Protein AF-A0A562JJV9-F1 (afdb_monomer_lite)

Structure (mmCIF, N/CA/C/O backbone):
data_AF-A0A562JJV9-F1
#
_entry.id   AF-A0A562JJV9-F1
#
loop_
_atom_site.group_PDB
_atom_site.id
_atom_site.type_symbol
_atom_site.label_atom_id
_atom_site.label_alt_id
_atom_site.label_comp_id
_atom_site.label_asym_id
_atom_site.label_entity_id
_atom_site.label_seq_id
_atom_site.pdbx_PDB_ins_code
_atom_site.Cartn_x
_atom_site.Cartn_y
_atom_site.Cartn_z
_atom_site.occupancy
_atom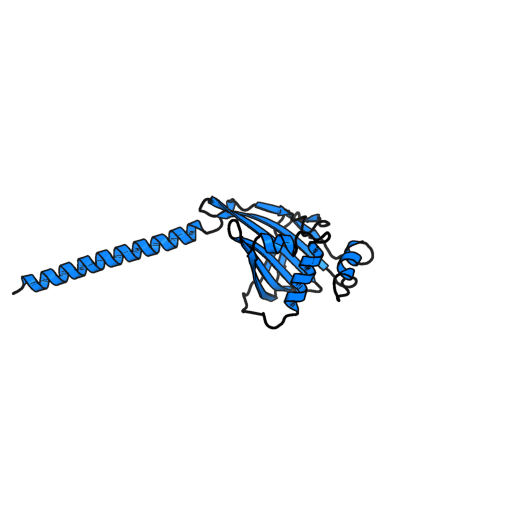_site.B_iso_or_equiv
_atom_site.auth_seq_id
_atom_site.auth_comp_id
_atom_site.auth_asym_id
_atom_site.auth_atom_id
_atom_site.pdbx_PDB_model_num
ATOM 1 N N . MET A 1 1 ? -34.756 -15.686 60.692 1.00 50.09 1 MET A N 1
ATOM 2 C CA . MET A 1 1 ? -33.614 -16.240 59.921 1.00 50.09 1 MET A CA 1
ATOM 3 C C . MET A 1 1 ? -33.683 -15.964 58.405 1.00 50.09 1 MET A C 1
ATOM 5 O O . MET A 1 1 ? -32.871 -16.519 57.680 1.00 50.09 1 MET A O 1
ATOM 9 N N . ASN A 1 2 ? -34.570 -15.079 57.914 1.00 55.16 2 ASN A N 1
ATOM 10 C CA . ASN A 1 2 ? -34.752 -14.826 56.470 1.00 55.16 2 ASN A CA 1
ATOM 11 C C . ASN A 1 2 ? -34.012 -13.586 55.921 1.00 55.16 2 ASN A C 1
ATOM 13 O O . ASN A 1 2 ? -33.747 -13.526 54.722 1.00 55.16 2 ASN A O 1
ATOM 17 N N . ASP A 1 3 ? -33.618 -12.627 56.764 1.00 56.84 3 ASP A N 1
ATOM 18 C CA . ASP A 1 3 ? -33.057 -11.349 56.284 1.00 56.84 3 ASP A CA 1
ATOM 19 C C . ASP A 1 3 ? -31.635 -11.476 55.713 1.00 56.84 3 ASP A C 1
ATOM 21 O O . ASP A 1 3 ? -31.274 -10.809 54.741 1.00 56.84 3 ASP A O 1
ATOM 25 N N . GLY A 1 4 ? -30.834 -12.409 56.240 1.00 56.00 4 GLY A N 1
ATOM 26 C CA . GLY A 1 4 ? -29.469 -12.655 55.762 1.00 56.00 4 GLY A CA 1
ATOM 27 C C . GLY A 1 4 ? -29.393 -13.313 54.376 1.00 56.00 4 GLY A C 1
ATOM 28 O O . GLY A 1 4 ? -28.405 -13.127 53.666 1.00 56.00 4 GLY A O 1
ATOM 29 N N . LEU A 1 5 ? -30.428 -14.059 53.966 1.00 56.50 5 LEU A N 1
ATOM 30 C CA . LEU A 1 5 ? -30.478 -14.724 52.657 1.00 56.50 5 LEU A CA 1
ATOM 31 C C . LEU A 1 5 ? -30.909 -13.751 51.545 1.00 56.50 5 LEU A C 1
ATOM 33 O O . LEU A 1 5 ? -30.380 -13.813 50.436 1.00 56.50 5 LEU A O 1
ATOM 37 N N . ASN A 1 6 ? -31.817 -12.818 51.854 1.00 64.62 6 ASN A N 1
ATOM 38 C CA . ASN A 1 6 ? -32.240 -11.765 50.926 1.00 64.62 6 ASN A CA 1
ATOM 39 C C . ASN A 1 6 ? -31.142 -10.717 50.698 1.00 64.62 6 ASN A C 1
ATOM 41 O O . ASN A 1 6 ? -30.900 -10.340 49.554 1.00 64.62 6 ASN A O 1
ATOM 45 N N . SER A 1 7 ? -30.410 -10.323 51.744 1.00 68.62 7 SER A N 1
ATOM 46 C CA . SER A 1 7 ? -29.292 -9.372 51.629 1.00 68.62 7 SER A CA 1
ATOM 47 C C . SER A 1 7 ? -28.176 -9.871 50.693 1.00 68.62 7 SER A C 1
ATOM 49 O O . SER A 1 7 ? -27.710 -9.135 49.823 1.00 68.62 7 SER A O 1
ATOM 51 N N . LYS A 1 8 ? -27.814 -11.162 50.768 1.00 75.12 8 LYS A N 1
ATOM 52 C CA . LYS A 1 8 ? -26.809 -11.768 49.873 1.00 75.12 8 LYS A CA 1
ATOM 53 C C . LYS A 1 8 ? -27.252 -11.808 48.409 1.00 75.12 8 LYS A C 1
ATOM 55 O O . LYS A 1 8 ? -26.431 -11.570 47.530 1.00 75.12 8 LYS A O 1
ATOM 60 N N . LYS A 1 9 ? -28.534 -12.085 48.138 1.00 78.75 9 LYS A N 1
ATOM 61 C CA . LYS A 1 9 ? -29.090 -12.076 46.772 1.00 78.75 9 LYS A CA 1
ATOM 62 C C . LYS A 1 9 ? -29.090 -10.670 46.170 1.00 78.75 9 LYS A C 1
ATOM 64 O O . LYS A 1 9 ? -28.702 -10.512 45.019 1.00 78.75 9 LYS A O 1
ATOM 69 N N . VAL A 1 10 ? -29.461 -9.658 46.958 1.00 81.38 10 VAL A N 1
ATOM 70 C CA . VAL A 1 10 ? -29.432 -8.249 46.532 1.00 81.38 10 VAL A CA 1
ATOM 71 C C . VAL A 1 10 ? -28.001 -7.794 46.235 1.00 81.38 10 VAL A C 1
ATOM 73 O O . VAL A 1 10 ? -27.761 -7.196 45.189 1.00 81.38 10 VAL A O 1
ATOM 76 N N . LEU A 1 11 ? -27.033 -8.147 47.088 1.00 86.44 11 LEU A N 1
ATOM 77 C CA . LEU A 1 11 ? -25.616 -7.849 46.854 1.00 86.44 11 LEU A CA 1
ATOM 78 C C . LEU A 1 11 ? -25.111 -8.469 45.539 1.00 86.44 11 LEU A C 1
ATOM 80 O O . LEU A 1 11 ? -24.433 -7.801 44.765 1.00 86.44 11 LEU A O 1
ATOM 84 N N . LEU A 1 12 ? -25.471 -9.726 45.262 1.00 85.81 12 LEU A N 1
ATOM 85 C CA . LEU A 1 12 ? -25.056 -10.441 44.050 1.00 85.81 12 LEU A CA 1
ATOM 86 C C . LEU A 1 12 ? -25.630 -9.800 42.777 1.00 85.81 12 LEU A C 1
ATOM 88 O O . LEU A 1 12 ? -24.913 -9.659 41.790 1.00 85.81 12 LEU A O 1
ATOM 92 N N . ILE A 1 13 ? -26.891 -9.353 42.820 1.00 88.62 13 ILE A N 1
ATOM 93 C CA . ILE A 1 13 ? -27.531 -8.618 41.718 1.00 88.62 13 ILE A CA 1
ATOM 94 C C . ILE A 1 13 ? -26.814 -7.286 41.467 1.00 88.62 13 ILE A C 1
ATOM 96 O O . ILE A 1 13 ? -26.537 -6.951 40.317 1.00 88.62 13 ILE A O 1
ATOM 100 N N . ILE A 1 14 ? -26.472 -6.544 42.527 1.00 89.69 14 ILE A N 1
ATOM 101 C CA . ILE A 1 14 ? -25.753 -5.266 42.411 1.00 89.69 14 ILE A CA 1
ATOM 102 C C . ILE A 1 14 ? -24.356 -5.483 41.820 1.00 89.69 14 ILE A C 1
ATOM 104 O O . ILE A 1 14 ? -23.975 -4.780 40.886 1.00 89.69 14 ILE A O 1
ATOM 108 N N . VAL A 1 15 ? -23.607 -6.474 42.315 1.00 91.44 15 VAL A N 1
ATOM 109 C CA . VAL A 1 15 ? -22.277 -6.810 41.784 1.00 91.44 15 VAL A CA 1
ATOM 110 C C . VAL A 1 15 ? -22.373 -7.189 40.309 1.00 91.44 15 VAL A C 1
ATOM 112 O O . VAL A 1 15 ? -21.627 -6.645 39.502 1.00 91.44 15 VAL A O 1
ATOM 115 N N . PHE A 1 16 ? -23.333 -8.039 39.932 1.00 92.94 16 PHE A N 1
ATOM 116 C CA . PHE A 1 16 ? -23.540 -8.420 38.536 1.00 92.94 16 PHE A CA 1
ATOM 117 C C . PHE A 1 16 ? -23.872 -7.214 37.648 1.00 92.94 16 PHE A C 1
ATOM 119 O O . PHE A 1 16 ? -23.289 -7.067 36.577 1.00 92.94 16 PHE A O 1
ATOM 126 N N . ALA A 1 17 ? -24.751 -6.315 38.102 1.00 92.00 17 ALA A N 1
ATOM 127 C CA . ALA A 1 17 ? -25.100 -5.102 37.366 1.00 92.00 17 ALA A CA 1
ATOM 128 C C . ALA A 1 17 ? -23.890 -4.172 37.166 1.00 92.00 17 ALA A C 1
ATOM 130 O O . ALA A 1 17 ? -23.702 -3.638 36.071 1.00 92.00 17 ALA A O 1
ATOM 131 N N . ILE A 1 18 ? -23.039 -4.014 38.185 1.00 93.94 18 ILE A N 1
ATOM 132 C CA . ILE A 1 18 ? -21.800 -3.229 38.091 1.00 93.94 18 ILE A CA 1
ATOM 133 C C . ILE A 1 18 ? -20.825 -3.885 37.107 1.00 93.94 18 ILE A C 1
ATOM 135 O O . ILE A 1 18 ? -20.331 -3.214 36.204 1.00 93.94 18 ILE A O 1
ATOM 139 N N . THR A 1 19 ? -20.572 -5.191 37.231 1.00 93.81 19 THR A N 1
ATOM 140 C CA . THR A 1 19 ? -19.658 -5.917 36.335 1.00 93.81 19 THR A CA 1
ATOM 141 C C . THR A 1 19 ? -20.139 -5.877 34.886 1.00 93.81 19 THR A C 1
ATOM 143 O O . THR A 1 19 ? -19.344 -5.617 33.985 1.00 93.81 19 THR A O 1
ATOM 146 N N . PHE A 1 20 ? -21.441 -6.063 34.656 1.00 95.00 20 PHE A N 1
ATOM 147 C CA . PHE A 1 20 ? -22.043 -5.944 33.331 1.00 95.00 20 PHE A CA 1
ATOM 148 C C . PHE A 1 20 ? -21.885 -4.527 32.768 1.00 95.00 20 PHE A C 1
ATOM 150 O O . PHE A 1 20 ? -21.472 -4.363 31.623 1.00 95.00 20 PHE A O 1
ATOM 157 N N . SER A 1 21 ? -22.127 -3.499 33.586 1.00 94.38 21 SER A N 1
ATOM 158 C CA . SER A 1 21 ? -21.956 -2.099 33.174 1.00 94.38 21 SER A CA 1
ATOM 159 C C . SER A 1 21 ? -20.509 -1.797 32.776 1.00 94.38 21 SER A C 1
ATOM 161 O O . SER A 1 21 ? -20.275 -1.185 31.736 1.00 94.38 21 SER A O 1
ATOM 163 N N . ILE A 1 22 ? -19.527 -2.280 33.547 1.00 95.94 22 ILE A N 1
ATOM 164 C CA . ILE A 1 22 ? -18.099 -2.146 33.215 1.00 95.94 22 ILE A CA 1
ATOM 165 C C . ILE A 1 22 ? -17.785 -2.847 31.888 1.00 95.94 22 ILE A C 1
ATOM 167 O O . ILE A 1 22 ? -17.118 -2.263 31.036 1.00 95.94 22 ILE A O 1
ATOM 171 N N . ALA A 1 23 ? -18.288 -4.068 31.680 1.00 94.88 23 ALA A N 1
ATOM 172 C CA . ALA A 1 23 ? -18.069 -4.812 30.441 1.00 94.88 23 ALA A CA 1
ATOM 173 C C . ALA A 1 23 ? -18.636 -4.077 29.214 1.00 94.88 23 ALA A C 1
ATOM 175 O O . ALA A 1 23 ? -17.960 -3.981 28.190 1.00 94.88 23 ALA A O 1
ATOM 176 N N . VAL A 1 24 ? -19.837 -3.500 29.328 1.00 96.19 24 VAL A N 1
ATOM 177 C CA . VAL A 1 24 ? -20.447 -2.686 28.264 1.00 96.19 24 VAL A CA 1
ATOM 178 C C . VAL A 1 24 ? -19.601 -1.448 27.965 1.00 96.19 24 VAL A C 1
ATOM 180 O O . VAL A 1 24 ? -19.347 -1.154 26.799 1.00 96.19 24 VAL A O 1
ATOM 183 N N . VAL A 1 25 ? -19.116 -0.743 28.991 1.00 96.00 25 VAL A N 1
ATOM 184 C CA . VAL A 1 25 ? -18.249 0.433 28.804 1.00 96.00 25 VAL A CA 1
ATOM 185 C C . VAL A 1 25 ? -16.944 0.050 28.103 1.00 96.00 25 VAL A C 1
ATOM 187 O O . VAL A 1 25 ? -16.555 0.714 27.145 1.00 96.00 25 VAL A O 1
ATOM 190 N N . LEU A 1 26 ? -16.291 -1.039 28.519 1.00 95.81 26 LEU A N 1
ATOM 191 C CA . LEU A 1 26 ? -15.070 -1.530 27.871 1.00 95.81 26 LEU A CA 1
ATOM 192 C C . LEU A 1 26 ? -15.316 -1.910 26.407 1.00 95.81 26 LEU A C 1
ATOM 194 O O . LEU A 1 26 ? -14.526 -1.546 25.537 1.00 95.81 26 LEU A O 1
ATOM 198 N N . PHE A 1 27 ? -16.433 -2.581 26.119 1.00 95.69 27 PHE A N 1
ATOM 199 C CA . PHE A 1 27 ? -16.822 -2.911 24.751 1.00 95.69 27 PHE A CA 1
ATOM 200 C C . PHE A 1 27 ? -17.022 -1.652 23.895 1.00 95.69 27 PHE A C 1
ATOM 202 O O . PHE A 1 27 ? -16.491 -1.568 22.787 1.00 95.69 27 PHE A O 1
ATOM 209 N N . LEU A 1 28 ? -17.718 -0.638 24.420 1.00 95.31 28 LEU A N 1
ATOM 210 C CA . LEU A 1 28 ? -17.916 0.635 23.723 1.00 95.31 28 LEU A CA 1
ATOM 211 C C . LEU A 1 28 ? -16.592 1.353 23.441 1.00 95.31 28 LEU A C 1
ATOM 213 O O . LEU A 1 28 ? -16.417 1.875 22.342 1.00 95.31 28 LEU A O 1
ATOM 217 N N . ILE A 1 29 ? -15.645 1.339 24.383 1.00 95.12 29 ILE A N 1
ATOM 218 C CA . ILE A 1 29 ? -14.308 1.919 24.179 1.00 95.12 29 ILE A CA 1
ATOM 219 C C . ILE A 1 29 ? -13.608 1.252 22.990 1.00 95.12 29 ILE A C 1
ATOM 221 O O . ILE A 1 29 ? -13.068 1.954 22.137 1.00 95.12 29 ILE A O 1
ATOM 225 N N . VAL A 1 30 ? -13.659 -0.080 22.885 1.00 94.81 30 VAL A N 1
ATOM 226 C CA . VAL A 1 30 ? -13.056 -0.818 21.760 1.00 94.81 30 VAL A CA 1
ATOM 227 C C . VAL A 1 30 ? -13.727 -0.456 20.434 1.00 94.81 30 VAL A C 1
ATOM 229 O O . VAL A 1 30 ? -13.039 -0.192 19.448 1.00 94.81 30 VAL A O 1
ATOM 232 N N . VAL A 1 31 ? -15.062 -0.392 20.401 1.00 94.56 31 VAL A N 1
ATOM 233 C CA . VAL A 1 31 ? -15.814 -0.014 19.192 1.00 94.56 31 VAL A CA 1
ATOM 234 C C . VAL A 1 31 ? -15.453 1.401 18.739 1.00 94.56 31 VAL A C 1
ATOM 236 O O . VAL A 1 31 ? -15.173 1.614 17.559 1.00 94.56 31 VAL A O 1
ATOM 239 N N . ILE A 1 32 ? -15.408 2.359 19.668 1.00 93.81 32 ILE A N 1
ATOM 240 C CA . ILE A 1 32 ? -15.043 3.750 19.378 1.00 93.81 32 ILE A CA 1
ATOM 241 C C . ILE A 1 32 ? -13.598 3.827 18.885 1.00 93.81 32 ILE A C 1
ATOM 243 O O . ILE A 1 32 ? -13.338 4.476 17.875 1.00 93.81 32 ILE A O 1
ATOM 247 N N . PHE A 1 33 ? -12.667 3.140 19.547 1.00 92.81 33 PHE A N 1
ATOM 248 C CA . PHE A 1 33 ? -11.260 3.126 19.151 1.00 92.81 33 PHE A CA 1
ATOM 249 C C . PHE A 1 33 ? -11.074 2.573 17.731 1.00 92.81 33 PHE A C 1
ATOM 251 O O . PHE A 1 33 ? -10.407 3.195 16.903 1.00 92.81 33 PHE A O 1
ATOM 258 N N . ASN A 1 34 ? -11.734 1.459 17.408 1.00 91.75 34 ASN A N 1
ATOM 259 C CA . ASN A 1 34 ? -11.704 0.875 16.067 1.00 91.75 34 ASN A CA 1
ATOM 260 C C . ASN A 1 34 ? -12.330 1.805 15.022 1.00 91.75 34 ASN A C 1
ATOM 262 O O . ASN A 1 34 ? -11.785 1.967 13.931 1.00 91.75 34 ASN A O 1
ATOM 266 N N . TYR A 1 35 ? -13.448 2.456 15.355 1.00 92.44 35 TYR A N 1
ATOM 267 C CA . TYR A 1 35 ? -14.076 3.433 14.470 1.00 92.44 35 TYR A CA 1
ATOM 268 C C . TYR A 1 35 ? -13.159 4.631 14.205 1.00 92.44 35 TYR A C 1
ATOM 270 O O . TYR A 1 35 ? -12.987 5.015 13.051 1.00 92.44 35 TYR A O 1
ATOM 278 N N . MET A 1 36 ? -12.536 5.185 15.249 1.00 90.69 36 MET A N 1
ATOM 279 C CA . MET A 1 36 ? -11.623 6.330 15.177 1.00 90.69 36 MET A CA 1
ATOM 280 C C . MET A 1 36 ? -10.368 6.057 14.341 1.00 90.69 36 MET A C 1
ATOM 282 O O . MET A 1 36 ? -9.838 6.988 13.728 1.00 90.69 36 MET A O 1
ATOM 286 N N . ASN A 1 37 ? -9.910 4.803 14.309 1.00 88.94 37 ASN A N 1
ATOM 287 C CA . ASN A 1 37 ? -8.737 4.369 13.549 1.00 88.94 37 ASN A CA 1
ATOM 288 C C . ASN A 1 37 ? -9.066 3.862 12.138 1.00 88.94 37 ASN A C 1
ATOM 290 O O . ASN A 1 37 ? -8.161 3.492 11.395 1.00 88.94 37 ASN A O 1
ATOM 294 N N . LYS A 1 38 ? -10.342 3.850 11.739 1.00 90.69 38 LYS A N 1
ATOM 295 C CA . LYS A 1 38 ? -10.740 3.501 10.375 1.00 90.69 38 LYS A CA 1
ATOM 296 C C . LYS A 1 38 ? -10.502 4.684 9.432 1.00 90.69 38 LYS A C 1
ATOM 298 O O . LYS A 1 38 ? -10.765 5.832 9.794 1.00 90.69 38 LYS A O 1
ATOM 303 N N . VAL A 1 39 ? -10.034 4.395 8.217 1.00 88.94 39 VAL A N 1
ATOM 304 C CA . VAL A 1 39 ? -9.862 5.389 7.146 1.00 88.94 39 VAL A CA 1
ATOM 305 C C . VAL A 1 39 ? -11.217 5.984 6.759 1.00 88.94 39 VAL A C 1
ATOM 307 O O . VAL A 1 39 ? -12.160 5.248 6.455 1.00 88.94 39 VAL A O 1
ATOM 310 N N . ASN A 1 40 ? -11.300 7.315 6.743 1.00 91.06 40 ASN A N 1
ATOM 311 C CA . ASN A 1 40 ? -12.424 8.043 6.177 1.00 91.06 40 ASN A CA 1
ATOM 312 C C . ASN A 1 40 ? -12.276 8.066 4.649 1.00 91.06 40 ASN A C 1
ATOM 314 O O . ASN A 1 40 ? -11.410 8.760 4.112 1.00 91.06 40 ASN A O 1
ATOM 318 N N . ARG A 1 41 ? -13.127 7.311 3.950 1.00 89.06 41 ARG A N 1
ATOM 319 C CA . ARG A 1 41 ? -13.044 7.140 2.493 1.00 89.06 41 ARG A CA 1
ATOM 320 C C . ARG A 1 41 ? -13.216 8.449 1.720 1.00 89.06 41 ARG A C 1
ATOM 322 O O . ARG A 1 41 ? -12.550 8.624 0.709 1.00 89.06 41 ARG A O 1
ATOM 329 N N . ASP A 1 42 ? -13.996 9.390 2.245 1.00 91.75 42 ASP A N 1
ATOM 330 C CA . ASP A 1 42 ? -14.256 10.681 1.589 1.00 91.75 42 ASP A CA 1
ATOM 331 C C . ASP A 1 42 ? -13.044 11.624 1.639 1.00 91.75 42 ASP A C 1
ATOM 333 O O . ASP A 1 42 ? -13.006 12.652 0.969 1.00 91.75 42 ASP A O 1
ATOM 337 N N . SER A 1 43 ? -12.045 11.291 2.461 1.00 90.88 43 SER A N 1
ATOM 338 C CA . SER A 1 43 ? -10.810 12.066 2.599 1.00 90.88 43 SER A CA 1
ATOM 339 C C . SER A 1 43 ? -9.654 11.546 1.746 1.00 90.88 43 SER A C 1
ATOM 341 O O . SER A 1 43 ? -8.571 12.129 1.793 1.00 90.88 43 SER A O 1
ATOM 343 N N . ILE A 1 44 ? -9.861 10.442 1.022 1.00 91.94 44 ILE A N 1
ATOM 344 C CA . ILE A 1 44 ? -8.823 9.809 0.215 1.00 91.94 44 ILE A CA 1
ATOM 345 C C . ILE A 1 44 ? -8.513 10.701 -0.987 1.00 91.94 44 ILE A C 1
ATOM 347 O O . ILE A 1 44 ? -9.388 11.032 -1.781 1.00 91.94 44 ILE A O 1
ATOM 351 N N . SER A 1 45 ? -7.241 11.054 -1.126 1.00 93.81 45 SER A N 1
ATOM 352 C CA . SER A 1 45 ? -6.695 11.760 -2.276 1.00 93.81 45 SER A CA 1
ATOM 353 C C . SER A 1 45 ? -5.541 10.956 -2.856 1.00 93.81 45 SER A C 1
ATOM 355 O O . SER A 1 45 ? -4.638 10.546 -2.123 1.00 93.81 45 SER A O 1
ATOM 357 N N . VAL A 1 46 ? -5.583 10.729 -4.166 1.00 93.50 46 VAL A N 1
ATOM 358 C CA . VAL A 1 46 ? -4.565 9.986 -4.913 1.00 93.50 46 VAL A CA 1
ATOM 359 C C . VAL A 1 46 ? -3.779 10.956 -5.781 1.00 93.50 46 VAL A C 1
ATOM 361 O O . VAL A 1 46 ? -4.370 11.749 -6.517 1.00 93.50 46 VAL A O 1
ATOM 364 N N . THR A 1 47 ? -2.450 10.885 -5.706 1.00 93.44 47 THR A N 1
ATOM 365 C CA . THR A 1 47 ? -1.547 11.673 -6.552 1.00 93.44 47 THR A CA 1
ATOM 366 C C . THR A 1 47 ? -0.480 10.789 -7.197 1.00 93.44 47 THR A C 1
ATOM 368 O O . THR A 1 47 ? -0.049 9.800 -6.593 1.00 93.44 47 THR A O 1
ATOM 371 N N . PRO A 1 48 ? -0.003 11.136 -8.404 1.00 91.19 48 PRO A N 1
ATOM 372 C CA . PRO A 1 48 ? 1.034 10.364 -9.077 1.00 91.19 48 PRO A CA 1
ATOM 373 C C . PRO A 1 48 ? 2.338 10.390 -8.277 1.00 91.19 48 PRO A C 1
ATOM 375 O O . PRO A 1 48 ? 2.763 11.439 -7.782 1.00 91.19 48 PRO A O 1
ATOM 378 N N . ASN A 1 49 ? 3.020 9.245 -8.181 1.00 87.56 49 ASN A N 1
ATOM 379 C CA . ASN A 1 49 ? 4.337 9.179 -7.554 1.00 87.56 49 ASN A CA 1
ATOM 380 C C . ASN A 1 49 ? 5.444 9.210 -8.618 1.00 87.56 49 ASN A C 1
ATOM 382 O O . ASN A 1 49 ? 5.898 8.178 -9.104 1.00 87.56 49 ASN A O 1
ATOM 386 N N . LYS A 1 50 ? 5.916 10.419 -8.944 1.00 81.44 50 LYS A N 1
ATOM 387 C CA . LYS A 1 50 ? 7.051 10.626 -9.861 1.00 81.44 50 LYS A CA 1
ATOM 388 C C . LYS A 1 50 ? 8.417 10.356 -9.228 1.00 81.44 50 LYS A C 1
ATOM 390 O O . LYS A 1 50 ? 9.415 10.373 -9.929 1.00 81.44 50 LYS A O 1
ATOM 395 N N . PHE A 1 51 ? 8.494 10.135 -7.918 1.00 77.00 51 PHE A N 1
ATOM 396 C CA . PHE A 1 51 ? 9.764 9.785 -7.287 1.00 77.00 51 PHE A CA 1
ATOM 397 C C . PHE A 1 51 ? 10.161 8.350 -7.657 1.00 77.00 51 PHE A C 1
ATOM 399 O O . PHE A 1 51 ? 11.258 8.117 -8.149 1.00 77.00 51 PHE A O 1
ATOM 406 N N . PHE A 1 52 ? 9.229 7.406 -7.507 1.00 74.69 52 PHE A N 1
ATOM 407 C CA . PHE A 1 52 ? 9.421 6.008 -7.894 1.00 74.69 52 PHE A CA 1
ATOM 408 C C . PHE A 1 52 ? 9.054 5.722 -9.350 1.00 74.69 52 PHE A C 1
ATOM 410 O O . PHE A 1 52 ? 9.476 4.703 -9.881 1.00 74.69 52 PHE A O 1
ATOM 417 N N . CYS A 1 53 ? 8.331 6.616 -10.025 1.00 74.56 53 CYS A N 1
ATOM 418 C CA . CYS A 1 53 ? 7.980 6.490 -11.440 1.00 74.56 53 CYS A CA 1
ATOM 419 C C . CYS A 1 53 ? 8.320 7.787 -12.215 1.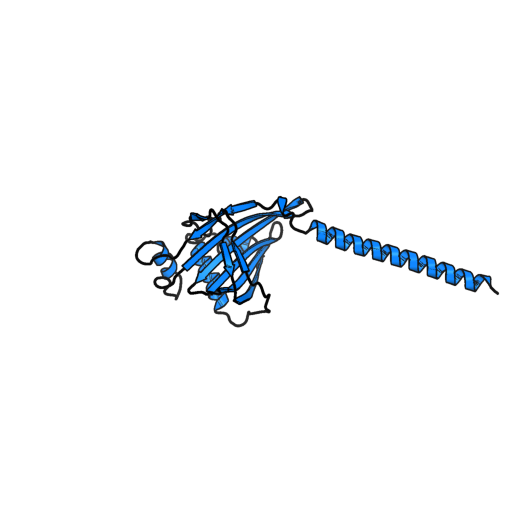00 74.56 53 CYS A C 1
ATOM 421 O O . CYS A 1 53 ? 7.436 8.465 -12.736 1.00 74.56 53 CYS A O 1
ATOM 423 N N . PRO A 1 54 ? 9.603 8.201 -12.279 1.00 70.69 54 PRO A N 1
ATOM 424 C CA . PRO A 1 54 ? 10.001 9.536 -12.755 1.00 70.69 54 PRO A CA 1
ATOM 425 C C . PRO A 1 54 ? 9.745 9.794 -14.237 1.00 70.69 54 PRO A C 1
ATOM 427 O O . PRO A 1 54 ? 9.565 10.940 -14.646 1.00 70.69 54 PRO A O 1
ATOM 430 N N . LEU A 1 55 ? 9.725 8.734 -15.039 1.00 74.25 55 LEU A N 1
ATOM 431 C CA . LEU A 1 55 ? 9.512 8.793 -16.486 1.00 74.25 55 LEU A CA 1
ATOM 432 C C . LEU A 1 55 ? 8.118 8.294 -16.876 1.00 74.25 55 LEU A C 1
ATOM 434 O O . LEU A 1 55 ? 7.817 8.164 -18.062 1.00 74.25 55 LEU A O 1
ATOM 438 N N . GLY A 1 56 ? 7.279 8.011 -15.879 1.00 74.94 56 GLY A N 1
ATOM 439 C CA . GLY A 1 56 ? 5.931 7.535 -16.095 1.00 74.94 56 GLY A CA 1
ATOM 440 C C . GLY A 1 56 ? 4.978 8.637 -16.524 1.00 74.94 56 GLY A C 1
ATOM 441 O O . GLY A 1 56 ? 5.172 9.827 -16.255 1.00 74.94 56 GLY A O 1
ATOM 442 N N . LYS A 1 57 ? 3.910 8.215 -17.191 1.00 86.06 57 LYS A N 1
ATOM 443 C CA . LYS A 1 57 ? 2.759 9.056 -17.508 1.00 86.06 57 LYS A CA 1
ATOM 444 C C . LYS A 1 57 ? 1.648 8.771 -16.516 1.00 86.06 57 LYS A C 1
ATOM 446 O O . LYS A 1 57 ? 1.522 7.661 -16.018 1.00 86.06 57 LYS A O 1
ATOM 451 N N . GLU A 1 58 ? 0.875 9.790 -16.198 1.00 90.75 58 GLU A N 1
ATOM 452 C CA . GLU A 1 58 ? -0.312 9.622 -15.372 1.00 90.75 58 GLU A CA 1
ATOM 453 C C . GLU A 1 58 ? -1.372 8.837 -16.152 1.00 90.75 58 GLU A C 1
ATOM 455 O O . GLU A 1 58 ? -1.517 9.043 -17.358 1.00 90.75 58 GLU A O 1
ATOM 460 N N . ILE A 1 59 ? -2.053 7.905 -15.486 1.00 91.56 59 ILE A N 1
ATOM 461 C CA . ILE A 1 59 ? -3.154 7.153 -16.087 1.00 91.56 59 ILE A CA 1
ATOM 462 C C . ILE A 1 59 ? -4.481 7.854 -15.806 1.00 91.56 59 ILE A C 1
ATOM 464 O O . ILE A 1 59 ? -4.786 8.209 -14.665 1.00 91.56 59 ILE A O 1
ATOM 468 N N . ASP A 1 60 ? -5.285 8.001 -16.853 1.00 89.50 60 ASP A N 1
ATOM 469 C CA . ASP A 1 60 ? -6.575 8.694 -16.784 1.00 89.50 60 ASP A CA 1
ATOM 470 C C . ASP A 1 60 ? -7.718 7.777 -16.318 1.00 89.50 60 ASP A C 1
ATOM 472 O O . ASP A 1 60 ? -8.792 8.245 -15.945 1.00 89.50 60 ASP A O 1
ATOM 476 N N . THR A 1 61 ? -7.504 6.459 -16.338 1.00 89.69 61 THR A N 1
ATOM 477 C CA . THR A 1 61 ? -8.506 5.454 -15.966 1.00 89.69 61 THR A CA 1
ATOM 478 C C . THR A 1 61 ? -7.942 4.473 -14.947 1.00 89.69 61 THR A C 1
ATOM 480 O O . THR A 1 61 ? -6.781 4.077 -15.083 1.00 89.69 61 THR A O 1
ATOM 483 N N . PRO A 1 62 ? -8.744 4.037 -13.958 1.00 91.69 62 PRO A N 1
ATOM 484 C CA . PRO A 1 62 ? -8.320 2.987 -13.046 1.00 91.69 62 PRO A CA 1
ATOM 485 C C . PRO A 1 62 ? -8.070 1.684 -13.812 1.00 91.69 62 PRO A C 1
ATOM 487 O O . PRO A 1 62 ? -8.768 1.377 -14.780 1.00 91.69 62 PRO A O 1
ATOM 490 N N . VAL A 1 63 ? -7.081 0.922 -13.359 1.00 90.38 63 VAL A N 1
ATOM 491 C CA . VAL A 1 63 ? -6.718 -0.385 -13.916 1.00 90.38 63 VAL A CA 1
ATOM 492 C C . VAL A 1 63 ? -6.947 -1.431 -12.839 1.00 90.38 63 VAL A C 1
ATOM 494 O O . VAL A 1 63 ? -6.567 -1.233 -11.689 1.00 90.38 63 VAL A O 1
ATOM 497 N N . VAL A 1 64 ? -7.578 -2.541 -13.200 1.00 89.00 64 VAL A N 1
ATOM 498 C CA . VAL A 1 64 ? -7.760 -3.682 -12.303 1.00 89.00 64 VAL A CA 1
ATOM 499 C C . VAL A 1 64 ? -6.933 -4.824 -12.855 1.00 89.00 64 VAL A C 1
ATOM 501 O O . VAL A 1 64 ? -7.069 -5.158 -14.028 1.00 89.00 64 VAL A O 1
ATOM 504 N N . ILE A 1 65 ? -6.070 -5.386 -12.016 1.00 85.31 65 ILE A N 1
ATOM 505 C CA . ILE A 1 65 ? -5.265 -6.554 -12.357 1.00 85.31 65 ILE A CA 1
ATOM 506 C C . ILE A 1 65 ? -5.820 -7.741 -11.580 1.00 85.31 65 ILE A C 1
ATOM 508 O O . ILE A 1 65 ? -5.864 -7.702 -10.347 1.00 85.31 65 ILE A O 1
ATOM 512 N N . GLU A 1 66 ? -6.260 -8.772 -12.296 1.00 82.62 66 GLU A N 1
ATOM 513 C CA . GLU A 1 66 ? -6.738 -10.018 -11.700 1.00 82.62 66 GLU A CA 1
ATOM 514 C C . GLU A 1 66 ? -5.560 -10.931 -11.348 1.00 82.62 66 GLU A C 1
ATOM 516 O O . GLU A 1 66 ? -4.589 -11.052 -12.095 1.00 82.62 66 GLU A O 1
ATOM 521 N N . LEU A 1 67 ? -5.640 -11.565 -10.180 1.00 76.94 67 LEU A N 1
ATOM 522 C CA . LEU A 1 67 ? -4.570 -12.369 -9.604 1.00 76.94 67 LEU A CA 1
ATOM 523 C C . LEU A 1 67 ? -5.041 -13.781 -9.289 1.00 76.94 67 LEU A C 1
ATOM 525 O O . LEU A 1 67 ? -6.106 -13.975 -8.701 1.00 76.94 67 LEU A O 1
ATOM 529 N N . GLU A 1 68 ? -4.183 -14.757 -9.575 1.00 70.69 68 GLU A N 1
ATOM 530 C CA . GLU A 1 68 ? -4.370 -16.137 -9.133 1.00 70.69 68 GLU A CA 1
ATOM 531 C C . GLU A 1 68 ? -4.115 -16.241 -7.625 1.00 70.69 68 GLU A C 1
ATOM 533 O O . GLU A 1 68 ? -4.845 -16.907 -6.891 1.00 70.69 68 GLU A O 1
ATOM 538 N N . SER A 1 69 ? -3.091 -15.532 -7.144 1.00 67.38 69 SER A N 1
ATOM 539 C CA . SER A 1 69 ? -2.758 -15.425 -5.725 1.00 67.38 69 SER A CA 1
ATOM 540 C C . SER A 1 69 ? -1.962 -14.152 -5.436 1.00 67.38 69 SER A C 1
ATOM 542 O O . SER A 1 69 ? -1.343 -13.587 -6.338 1.00 67.38 69 SER A O 1
ATOM 544 N N . LEU A 1 70 ? -1.957 -13.715 -4.172 1.00 71.00 70 LEU A N 1
ATOM 545 C CA . LEU A 1 70 ? -1.085 -12.656 -3.665 1.00 71.00 70 LEU A CA 1
ATOM 546 C C . LEU A 1 70 ? -0.532 -13.079 -2.299 1.00 71.00 70 LEU A C 1
ATOM 548 O O . LEU A 1 70 ? -1.272 -13.263 -1.335 1.00 71.00 70 LEU A O 1
ATOM 552 N N . ASN A 1 71 ? 0.779 -13.249 -2.220 1.00 69.12 71 ASN A N 1
ATOM 553 C CA . ASN A 1 71 ? 1.483 -13.795 -1.068 1.00 69.12 71 ASN A CA 1
ATOM 554 C C . ASN A 1 71 ? 2.327 -12.703 -0.425 1.00 69.12 71 ASN A C 1
ATOM 556 O O . ASN A 1 71 ? 3.060 -12.008 -1.126 1.00 69.12 71 ASN A O 1
ATOM 560 N N . GLU A 1 72 ? 2.252 -12.545 0.893 1.00 66.94 72 GLU A N 1
ATOM 561 C CA . GLU A 1 72 ? 3.135 -11.621 1.603 1.00 66.94 72 GLU A CA 1
ATOM 562 C C . GLU A 1 72 ? 4.528 -12.242 1.690 1.00 66.94 72 GLU A C 1
ATOM 564 O O . GLU A 1 72 ? 4.727 -13.309 2.269 1.00 66.94 72 GLU A O 1
ATOM 569 N N . VAL A 1 73 ? 5.499 -11.595 1.053 1.00 65.19 73 VAL A N 1
ATOM 570 C CA . VAL A 1 73 ? 6.881 -12.092 0.998 1.00 65.19 73 VAL A CA 1
ATOM 571 C C . VAL A 1 73 ? 7.759 -11.349 1.998 1.00 65.19 73 VAL A C 1
ATOM 573 O O . VAL A 1 73 ? 8.821 -11.838 2.385 1.00 65.19 73 VAL A O 1
ATOM 576 N N . PHE A 1 74 ? 7.326 -10.164 2.433 1.00 64.50 74 PHE A N 1
ATOM 577 C CA . PHE A 1 74 ? 8.118 -9.327 3.313 1.00 64.50 74 PHE A CA 1
ATOM 578 C C . PHE A 1 74 ? 7.289 -8.299 4.068 1.00 64.50 74 PHE A C 1
ATOM 580 O O . PHE A 1 74 ? 6.465 -7.599 3.483 1.00 64.50 74 PHE A O 1
ATOM 587 N N . HIS A 1 75 ? 7.625 -8.176 5.348 1.00 70.50 75 HIS A N 1
ATOM 588 C CA . HIS A 1 75 ? 7.109 -7.185 6.273 1.00 70.50 75 HIS A CA 1
ATOM 589 C C . HIS A 1 75 ? 8.272 -6.640 7.092 1.00 70.50 75 HIS A C 1
ATOM 591 O O . HIS A 1 75 ? 8.923 -7.400 7.819 1.00 70.50 75 HIS A O 1
ATOM 597 N N . GLN A 1 76 ? 8.556 -5.344 6.988 1.00 67.31 76 GLN A N 1
ATOM 598 C CA . GLN A 1 76 ? 9.581 -4.726 7.823 1.00 67.31 76 GLN A CA 1
ATOM 599 C C . GLN A 1 76 ? 9.197 -3.315 8.267 1.00 67.31 76 GLN A C 1
ATOM 601 O O . GLN A 1 76 ? 8.831 -2.458 7.462 1.00 67.31 76 GLN A O 1
ATOM 606 N N . ASP A 1 77 ? 9.369 -3.074 9.567 1.00 65.44 77 ASP A N 1
ATOM 607 C CA . ASP A 1 77 ? 9.326 -1.746 10.167 1.00 65.44 77 ASP A CA 1
ATOM 608 C C . ASP A 1 77 ? 10.708 -1.087 10.070 1.00 65.44 77 ASP A C 1
ATOM 610 O O . ASP A 1 77 ? 11.716 -1.640 10.518 1.00 65.44 77 ASP A O 1
ATOM 614 N N . TYR A 1 78 ? 10.744 0.129 9.535 1.00 63.44 78 TYR A N 1
ATOM 615 C CA . TYR A 1 78 ? 11.930 0.974 9.444 1.00 63.44 78 TYR A CA 1
ATOM 616 C C . TYR A 1 78 ? 11.761 2.239 10.286 1.00 63.44 78 TYR A C 1
ATOM 618 O O . TYR A 1 78 ? 10.672 2.819 10.384 1.00 63.44 78 TYR A O 1
ATOM 626 N N . GLY A 1 79 ? 12.862 2.731 10.859 1.00 53.62 79 GLY A N 1
ATOM 627 C CA . GLY A 1 79 ? 12.933 4.130 11.258 1.00 53.62 79 GLY A CA 1
ATOM 628 C C . GLY A 1 79 ? 12.924 5.018 10.013 1.00 53.62 79 GLY A C 1
ATOM 629 O O . GLY A 1 79 ? 13.523 4.670 8.996 1.00 53.62 79 GLY A O 1
ATOM 630 N N . VAL A 1 80 ? 12.284 6.191 10.077 1.00 60.09 80 VAL A N 1
ATOM 631 C CA . VAL A 1 80 ? 12.263 7.137 8.940 1.00 60.09 80 VAL A CA 1
ATOM 632 C C . VAL A 1 80 ? 13.683 7.465 8.446 1.00 60.09 80 VAL A C 1
ATOM 634 O O . VAL A 1 80 ? 13.898 7.600 7.245 1.00 60.09 80 VAL A O 1
ATOM 637 N N . GLY A 1 81 ? 14.664 7.529 9.356 1.00 51.25 81 GLY A N 1
ATOM 638 C CA . GLY A 1 81 ? 16.071 7.765 9.017 1.00 51.25 81 GLY A CA 1
ATOM 639 C C . GLY A 1 81 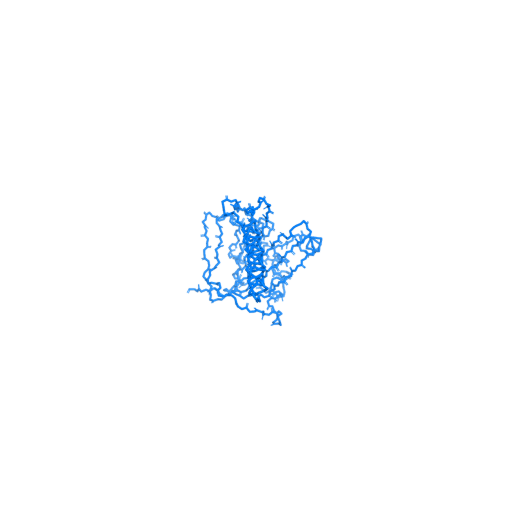? 16.741 6.621 8.249 1.00 51.25 81 GLY A C 1
ATOM 640 O O . GLY A 1 81 ? 17.545 6.890 7.361 1.00 51.25 81 GLY A O 1
ATOM 641 N N . ASP A 1 82 ? 16.379 5.368 8.527 1.00 52.19 82 ASP A N 1
ATOM 642 C CA . ASP A 1 82 ? 17.016 4.195 7.911 1.00 52.19 82 ASP A CA 1
ATOM 643 C C . ASP A 1 82 ? 16.629 4.063 6.435 1.00 52.19 82 ASP A C 1
ATOM 645 O O . ASP A 1 82 ? 17.455 3.733 5.585 1.00 52.19 82 ASP A O 1
ATOM 649 N N . MET A 1 83 ? 15.378 4.395 6.111 1.00 52.19 83 MET A N 1
ATOM 650 C CA . MET A 1 83 ? 14.887 4.340 4.738 1.00 52.19 83 MET A CA 1
ATOM 651 C C . MET A 1 83 ? 15.486 5.471 3.892 1.00 52.19 83 MET A C 1
ATOM 653 O O . MET A 1 83 ? 15.927 5.232 2.766 1.00 52.19 83 MET A O 1
ATOM 657 N N . VAL A 1 84 ? 15.568 6.692 4.445 1.00 52.41 84 VAL A N 1
ATOM 658 C CA . VAL A 1 84 ? 16.174 7.850 3.763 1.00 52.41 84 VAL A CA 1
ATOM 659 C C . VAL A 1 84 ? 17.623 7.554 3.379 1.00 52.41 84 VAL A C 1
ATOM 661 O O . VAL A 1 84 ? 18.011 7.825 2.249 1.00 52.41 84 VAL A O 1
ATOM 664 N N . VAL A 1 85 ? 18.397 6.936 4.274 1.00 48.06 85 VAL A N 1
ATOM 665 C CA . VAL A 1 85 ? 19.816 6.631 4.041 1.00 48.06 85 VAL A CA 1
ATOM 666 C C . VAL A 1 85 ? 20.023 5.437 3.098 1.00 48.06 85 VAL A C 1
ATOM 668 O O . VAL A 1 85 ? 21.004 5.424 2.360 1.00 48.06 85 VAL A O 1
ATOM 671 N N . GLY A 1 86 ? 19.113 4.457 3.090 1.00 44.09 86 GLY A N 1
ATOM 672 C CA . GLY A 1 86 ? 19.281 3.210 2.334 1.00 44.09 86 GLY A CA 1
ATOM 673 C C . GLY A 1 86 ? 18.660 3.165 0.932 1.00 44.09 86 GLY A C 1
ATOM 674 O O . GLY A 1 86 ? 19.119 2.373 0.114 1.00 44.09 86 GLY A O 1
ATOM 675 N N . SER A 1 87 ? 17.620 3.961 0.638 1.00 47.03 87 SER A N 1
ATOM 676 C CA . SER A 1 87 ? 16.821 3.773 -0.597 1.00 47.03 87 SER A CA 1
ATOM 677 C C . SER A 1 87 ? 16.295 5.054 -1.263 1.00 47.03 87 SER A C 1
ATOM 679 O O . SER A 1 87 ? 15.837 4.991 -2.401 1.00 47.03 87 SER A O 1
ATOM 681 N N . PHE A 1 88 ? 16.362 6.223 -0.607 1.00 50.59 88 PHE A N 1
ATOM 682 C CA . PHE A 1 88 ? 15.827 7.486 -1.158 1.00 50.59 88 PHE A CA 1
ATOM 683 C C . PHE A 1 88 ? 16.891 8.501 -1.617 1.00 50.59 88 PHE A C 1
ATOM 685 O O . PHE A 1 88 ? 16.525 9.512 -2.211 1.00 50.59 88 PHE A O 1
ATOM 692 N N . ILE A 1 89 ? 18.186 8.257 -1.371 1.00 51.16 89 ILE A N 1
ATOM 693 C CA . ILE A 1 89 ? 19.304 9.131 -1.813 1.00 51.16 89 ILE A CA 1
ATOM 694 C C . ILE A 1 89 ? 19.941 8.624 -3.125 1.00 51.16 89 ILE A C 1
ATOM 696 O O . ILE A 1 89 ? 20.959 9.129 -3.584 1.00 51.16 89 ILE A O 1
ATOM 700 N N . SER A 1 90 ? 19.350 7.615 -3.758 1.00 55.12 90 SER A N 1
ATOM 701 C CA . SER A 1 90 ? 19.834 7.128 -5.045 1.00 55.12 90 SER A CA 1
ATOM 702 C C . SER A 1 90 ? 19.462 8.074 -6.177 1.00 55.12 90 SER A C 1
ATOM 704 O O . SER A 1 90 ? 18.332 8.556 -6.239 1.00 55.12 90 SER A O 1
ATOM 706 N N . ASP A 1 91 ? 20.370 8.249 -7.137 1.00 56.28 91 ASP A N 1
ATOM 707 C CA . ASP A 1 91 ? 20.070 8.912 -8.412 1.00 56.28 91 ASP A CA 1
ATOM 708 C C . ASP A 1 91 ? 19.045 8.110 -9.249 1.00 56.28 91 ASP A C 1
ATOM 710 O O . ASP A 1 91 ? 18.506 8.614 -10.238 1.00 56.28 91 ASP A O 1
ATOM 714 N N . LYS A 1 92 ? 18.777 6.845 -8.875 1.00 59.09 92 LYS A N 1
ATOM 715 C CA . LYS A 1 92 ? 17.853 5.915 -9.546 1.00 59.09 92 LYS A CA 1
ATOM 716 C C . LYS A 1 92 ? 16.978 5.157 -8.527 1.00 59.09 92 LYS A C 1
ATOM 718 O O . LYS A 1 92 ? 17.052 3.931 -8.445 1.00 59.09 92 LYS A O 1
ATOM 723 N N . PRO A 1 93 ? 16.093 5.845 -7.787 1.00 61.25 93 PRO A N 1
ATOM 724 C CA . PRO A 1 93 ? 15.322 5.249 -6.687 1.00 61.25 93 PRO A CA 1
ATOM 725 C C . PRO A 1 93 ? 14.384 4.116 -7.133 1.00 61.25 93 PRO A C 1
ATOM 727 O O . PRO A 1 93 ? 14.143 3.171 -6.386 1.00 61.25 93 PRO A O 1
ATOM 730 N N . THR A 1 94 ? 13.883 4.166 -8.369 1.00 61.00 94 THR A N 1
ATOM 731 C CA . THR A 1 94 ? 13.081 3.085 -8.959 1.00 61.00 94 THR A CA 1
ATOM 732 C C . THR A 1 94 ? 13.864 1.778 -9.092 1.00 61.00 94 THR A C 1
ATOM 734 O O . THR A 1 94 ? 13.300 0.705 -8.899 1.00 61.00 94 THR A O 1
ATOM 737 N N . LEU A 1 95 ? 15.155 1.862 -9.425 1.00 60.91 95 LEU A N 1
ATOM 738 C CA . LEU A 1 95 ? 16.011 0.696 -9.627 1.00 60.91 95 LEU A CA 1
ATOM 739 C C . LEU A 1 95 ? 16.355 0.031 -8.300 1.00 60.91 95 LEU A C 1
ATOM 741 O O . LEU A 1 95 ? 16.218 -1.177 -8.169 1.00 60.91 95 LEU A O 1
ATOM 745 N N . ASP A 1 96 ? 16.743 0.816 -7.301 1.00 62.34 96 ASP A N 1
ATOM 746 C CA . ASP A 1 96 ? 17.104 0.270 -5.991 1.00 62.34 96 ASP A CA 1
ATOM 747 C C . ASP A 1 96 ? 15.908 -0.388 -5.308 1.00 62.34 96 ASP A C 1
ATOM 749 O O . ASP A 1 96 ? 16.035 -1.441 -4.676 1.00 62.34 96 ASP A O 1
ATOM 753 N N . LEU A 1 97 ? 14.720 0.183 -5.505 1.00 66.56 97 LEU A N 1
ATOM 754 C CA . LEU A 1 97 ? 13.485 -0.447 -5.081 1.00 66.56 97 LEU A CA 1
ATOM 755 C C . LEU A 1 97 ? 13.232 -1.763 -5.828 1.00 66.56 97 LEU A C 1
ATOM 757 O O . LEU A 1 97 ? 12.921 -2.762 -5.183 1.00 66.56 97 LEU A O 1
ATOM 761 N N . ALA A 1 98 ? 13.394 -1.786 -7.154 1.00 65.00 98 ALA A N 1
ATOM 762 C CA . ALA A 1 98 ? 13.254 -3.004 -7.953 1.00 65.00 98 ALA A CA 1
ATOM 763 C C . ALA A 1 98 ? 14.214 -4.106 -7.486 1.00 65.00 98 ALA A C 1
ATOM 765 O O . ALA A 1 98 ? 13.797 -5.244 -7.291 1.00 65.00 98 ALA A O 1
ATOM 766 N N . ASN A 1 99 ? 15.473 -3.750 -7.223 1.00 63.25 99 ASN A N 1
ATOM 767 C CA . ASN A 1 99 ? 16.503 -4.651 -6.708 1.00 63.25 99 ASN A CA 1
ATOM 768 C C . ASN A 1 99 ? 16.126 -5.214 -5.342 1.00 63.25 99 ASN A C 1
ATOM 770 O O . ASN A 1 99 ? 16.274 -6.409 -5.096 1.00 63.25 99 ASN A O 1
ATOM 774 N N . THR A 1 100 ? 15.611 -4.354 -4.466 1.00 66.81 100 THR A N 1
ATOM 775 C CA . THR A 1 100 ? 15.171 -4.740 -3.125 1.00 66.81 100 THR A CA 1
ATOM 776 C C . THR A 1 100 ? 13.991 -5.704 -3.207 1.00 66.81 100 THR A C 1
ATOM 778 O O . THR A 1 100 ? 14.035 -6.786 -2.628 1.00 66.81 100 THR A O 1
ATOM 781 N N . MET A 1 101 ? 12.965 -5.350 -3.985 1.00 66.31 101 MET A N 1
ATOM 782 C CA . MET A 1 101 ? 11.775 -6.170 -4.205 1.00 66.31 101 MET A CA 1
ATOM 783 C C . MET A 1 101 ? 12.137 -7.530 -4.819 1.00 66.31 101 MET A C 1
ATOM 785 O O . MET A 1 101 ? 11.694 -8.560 -4.322 1.00 66.31 101 MET A O 1
ATOM 789 N N . TYR A 1 102 ? 13.000 -7.554 -5.836 1.00 66.38 102 TYR A N 1
ATOM 790 C CA . TYR A 1 102 ? 13.438 -8.780 -6.504 1.00 66.38 102 TYR A CA 1
ATOM 791 C C . TYR A 1 102 ? 14.346 -9.659 -5.628 1.00 66.38 102 TYR A C 1
ATOM 793 O O . TYR A 1 102 ? 14.142 -10.870 -5.547 1.00 66.38 102 TYR A O 1
ATOM 801 N N . GLY A 1 103 ? 15.314 -9.074 -4.916 1.00 64.25 103 GLY A N 1
ATOM 802 C CA . GLY A 1 103 ? 16.175 -9.811 -3.984 1.00 64.25 103 GLY A CA 1
ATOM 803 C C . GLY A 1 103 ? 15.383 -10.457 -2.843 1.00 64.25 103 GLY A C 1
ATOM 804 O O . GLY A 1 103 ? 15.677 -11.579 -2.430 1.00 64.25 103 GLY A O 1
ATOM 805 N N . ILE A 1 104 ? 14.322 -9.788 -2.383 1.00 63.34 104 ILE A N 1
ATOM 806 C CA . ILE A 1 104 ? 13.380 -10.330 -1.400 1.00 63.34 104 ILE A CA 1
ATOM 807 C C . ILE A 1 104 ? 12.624 -11.548 -1.953 1.00 63.34 104 ILE A C 1
ATOM 809 O O . ILE A 1 104 ? 12.466 -12.526 -1.225 1.00 63.34 104 ILE A O 1
ATOM 813 N N . LEU A 1 105 ? 12.226 -11.549 -3.233 1.00 63.22 105 LEU A N 1
ATOM 814 C CA . LEU A 1 105 ? 11.575 -12.711 -3.860 1.00 63.22 105 LEU A CA 1
ATOM 815 C C . LEU A 1 105 ? 12.464 -13.955 -3.909 1.00 63.22 105 LEU A C 1
ATOM 817 O O . LEU A 1 105 ? 11.968 -15.071 -3.742 1.00 63.22 105 LEU A O 1
ATOM 821 N N . GLN A 1 106 ? 13.764 -13.778 -4.154 1.00 63.12 106 GLN A N 1
ATOM 822 C CA . GLN A 1 106 ? 14.708 -14.896 -4.232 1.00 63.12 106 GLN A CA 1
ATOM 823 C C . GLN A 1 106 ? 14.984 -15.539 -2.867 1.00 63.12 106 GLN A C 1
ATOM 825 O O . GLN A 1 106 ? 15.418 -16.690 -2.802 1.00 63.12 106 GLN A O 1
ATOM 830 N N . ASN A 1 107 ? 14.701 -14.836 -1.768 1.00 57.81 107 ASN A N 1
ATOM 831 C CA . ASN A 1 107 ? 14.885 -15.362 -0.425 1.00 57.81 107 ASN A CA 1
ATOM 832 C C . ASN A 1 107 ? 13.668 -16.205 0.005 1.00 57.81 107 ASN A C 1
ATOM 834 O O . ASN A 1 107 ? 12.732 -15.735 0.655 1.00 57.81 107 ASN A O 1
ATOM 838 N N . SER A 1 108 ? 13.683 -17.481 -0.388 1.00 49.91 108 SER A N 1
ATOM 839 C CA . SER A 1 108 ? 12.578 -18.438 -0.241 1.00 49.91 108 SER A CA 1
ATOM 840 C C . SER A 1 108 ? 12.160 -18.765 1.199 1.00 49.91 108 SER A C 1
ATOM 842 O O . SER A 1 108 ? 11.110 -19.374 1.386 1.00 49.91 108 SER A O 1
ATOM 844 N N . GLU A 1 109 ? 12.941 -18.379 2.211 1.00 52.75 109 GLU A N 1
ATOM 845 C CA . GLU A 1 109 ? 12.682 -18.714 3.622 1.00 52.75 109 GLU A CA 1
ATOM 846 C C . GLU A 1 109 ? 11.613 -17.832 4.295 1.00 52.75 109 GLU A C 1
ATOM 848 O O . GLU A 1 109 ? 11.190 -18.132 5.409 1.00 52.75 109 GLU A O 1
ATOM 853 N N . ARG A 1 110 ? 11.159 -16.745 3.650 1.00 50.75 110 ARG A N 1
ATOM 854 C CA . ARG A 1 110 ? 10.301 -15.714 4.278 1.00 50.75 110 ARG A CA 1
ATOM 855 C C . ARG A 1 110 ? 8.845 -15.673 3.799 1.00 50.75 110 ARG A C 1
ATOM 857 O O . ARG A 1 110 ? 8.118 -14.746 4.141 1.00 50.75 110 ARG A O 1
ATOM 864 N N . LYS A 1 111 ? 8.402 -16.671 3.030 1.00 51.97 111 LYS A N 1
ATOM 865 C CA . LYS A 1 111 ? 7.030 -16.758 2.502 1.00 51.97 111 LYS A CA 1
ATOM 866 C C . LYS A 1 111 ? 6.061 -17.197 3.605 1.00 51.97 111 LYS A C 1
ATOM 868 O O . LYS A 1 111 ? 5.902 -18.393 3.834 1.00 51.97 111 LYS A O 1
ATOM 873 N N . ASN A 1 112 ? 5.440 -16.242 4.293 1.00 49.00 112 ASN A N 1
ATOM 874 C CA . ASN A 1 112 ? 4.335 -16.521 5.209 1.00 49.00 112 ASN A CA 1
ATOM 875 C C . ASN A 1 112 ? 2.973 -16.327 4.522 1.00 49.00 112 ASN A C 1
ATOM 877 O O . ASN A 1 112 ? 2.862 -15.851 3.399 1.00 49.00 112 ASN A O 1
ATOM 881 N N . GLU A 1 113 ? 1.961 -16.817 5.226 1.00 49.59 113 GLU A N 1
ATOM 882 C CA . GLU A 1 113 ? 0.633 -17.246 4.794 1.00 49.59 113 GLU A CA 1
ATOM 883 C C . GLU A 1 113 ? -0.179 -16.307 3.876 1.00 49.59 113 GLU A C 1
ATOM 885 O O . GLU A 1 113 ? -0.152 -15.080 3.958 1.00 49.59 113 GLU A O 1
ATOM 890 N N . VAL A 1 114 ? -0.960 -16.973 3.025 1.00 49.81 114 VAL A N 1
ATOM 891 C CA . VAL A 1 114 ? -1.795 -16.481 1.925 1.00 49.81 114 VAL A CA 1
ATOM 892 C C . VAL A 1 114 ? -2.928 -15.571 2.409 1.00 49.81 114 VAL A C 1
ATOM 894 O O . VAL A 1 114 ? -3.703 -15.938 3.294 1.00 49.81 114 VAL A O 1
ATOM 897 N N . LYS A 1 115 ? -3.134 -14.440 1.727 1.00 53.47 115 LYS A N 1
ATOM 898 C CA . LYS A 1 115 ? -4.473 -13.849 1.599 1.00 53.47 115 LYS A CA 1
ATOM 899 C C . LYS A 1 115 ? -4.921 -14.053 0.160 1.00 53.47 115 LYS A C 1
ATOM 901 O O . LYS A 1 115 ? -4.223 -13.639 -0.757 1.00 53.47 115 LYS A O 1
ATOM 906 N N . GLU A 1 116 ? -6.085 -14.666 -0.049 1.00 53.44 116 GLU A N 1
ATOM 907 C CA . GLU A 1 116 ? -6.727 -14.712 -1.369 1.00 53.44 116 GLU A CA 1
ATOM 908 C C . GLU A 1 116 ? -7.178 -13.296 -1.770 1.00 53.44 116 GLU A C 1
ATOM 910 O O . GLU A 1 116 ? -8.352 -12.936 -1.682 1.00 53.44 116 GLU A O 1
ATOM 915 N N . ILE A 1 117 ? -6.233 -12.446 -2.164 1.00 57.72 117 ILE A N 1
ATOM 916 C CA . ILE A 1 117 ? -6.523 -11.186 -2.835 1.00 57.72 117 ILE A CA 1
ATOM 917 C C . ILE A 1 117 ? -6.528 -11.510 -4.324 1.00 57.72 117 ILE A C 1
ATOM 919 O O . ILE A 1 117 ? -5.486 -11.775 -4.911 1.00 57.72 117 ILE A O 1
ATOM 923 N N . LYS A 1 118 ? -7.730 -11.533 -4.903 1.00 67.31 118 LYS A N 1
ATOM 924 C CA . LYS A 1 118 ? -7.964 -11.906 -6.307 1.00 67.31 118 LYS A CA 1
ATOM 925 C C . LYS A 1 118 ? -7.799 -10.742 -7.280 1.00 67.31 118 LYS A C 1
ATOM 927 O O . LYS A 1 118 ? -7.824 -10.953 -8.483 1.00 67.31 118 LYS A O 1
ATOM 932 N N . GLN A 1 119 ? -7.669 -9.517 -6.770 1.00 79.25 119 GLN A N 1
ATOM 933 C CA . GLN A 1 119 ? -7.542 -8.326 -7.601 1.00 79.25 119 GLN A CA 1
ATOM 934 C C . GLN A 1 119 ? -6.705 -7.242 -6.922 1.00 79.25 119 GLN A C 1
ATOM 936 O O . GLN A 1 119 ? -6.817 -7.031 -5.711 1.00 79.25 119 GLN A O 1
ATOM 941 N N . ILE A 1 120 ? -5.916 -6.523 -7.716 1.00 85.00 120 ILE A N 1
ATOM 942 C CA . ILE A 1 120 ? -5.287 -5.261 -7.326 1.00 85.00 120 ILE A CA 1
ATOM 943 C C . ILE A 1 120 ? -5.911 -4.137 -8.149 1.00 85.00 120 ILE A C 1
ATOM 945 O O . ILE A 1 120 ? -5.927 -4.183 -9.377 1.00 85.00 120 ILE A O 1
ATOM 949 N N . GLU A 1 121 ? -6.407 -3.113 -7.459 1.00 89.31 121 GLU A N 1
ATOM 950 C CA . GLU A 1 121 ? -6.952 -1.906 -8.076 1.00 89.31 121 GLU A CA 1
ATOM 951 C C . GLU A 1 121 ? -5.890 -0.805 -8.087 1.00 89.31 121 GLU A C 1
ATOM 953 O O . GLU A 1 121 ? -5.417 -0.353 -7.042 1.00 89.31 121 GLU A O 1
ATOM 958 N N . ILE A 1 122 ? -5.534 -0.358 -9.284 1.00 91.44 122 ILE A N 1
ATOM 959 C CA . ILE A 1 122 ? -4.667 0.786 -9.528 1.00 91.44 122 ILE A CA 1
ATOM 960 C C . ILE A 1 122 ? -5.580 1.986 -9.776 1.00 91.44 122 ILE A C 1
ATOM 962 O O . ILE A 1 122 ? -6.348 1.985 -10.743 1.00 91.44 122 ILE A O 1
ATOM 966 N N . PRO A 1 123 ? -5.538 3.015 -8.920 1.00 92.44 123 PRO A N 1
ATOM 967 C CA . PRO A 1 123 ? -6.429 4.153 -9.056 1.00 92.44 123 PRO A CA 1
ATOM 968 C C . PRO A 1 123 ? -6.063 5.015 -10.268 1.00 92.44 123 PRO A C 1
ATOM 970 O O . PRO A 1 123 ? -4.914 5.055 -10.710 1.00 92.44 123 PRO A O 1
ATOM 973 N N . GLN A 1 124 ? -7.043 5.789 -10.742 1.00 91.75 124 GLN A N 1
ATOM 974 C CA . GLN A 1 124 ? -6.767 6.945 -11.598 1.00 91.75 124 GLN A CA 1
ATOM 975 C C . GLN A 1 124 ? -5.712 7.851 -10.942 1.00 91.75 124 GLN A C 1
ATOM 977 O O . GLN A 1 124 ? -5.616 7.906 -9.711 1.00 91.75 124 GLN A O 1
ATOM 982 N N . ASN A 1 125 ? -4.949 8.576 -11.754 1.00 92.38 125 ASN A N 1
ATOM 983 C CA . ASN A 1 125 ? -3.835 9.429 -11.332 1.00 92.38 125 ASN A CA 1
ATOM 984 C C . ASN A 1 125 ? -2.584 8.670 -10.855 1.00 92.38 125 ASN A C 1
ATOM 986 O O . ASN A 1 125 ? -1.626 9.285 -10.381 1.00 92.38 125 ASN A O 1
ATOM 990 N N . ALA A 1 126 ? -2.549 7.338 -10.965 1.00 92.38 126 ALA A N 1
ATOM 991 C CA . ALA A 1 126 ? -1.308 6.598 -10.775 1.00 92.38 126 ALA A CA 1
ATOM 992 C C . ALA A 1 126 ? -0.315 6.901 -11.906 1.00 92.38 126 ALA A C 1
ATOM 994 O O . ALA A 1 126 ? -0.690 7.177 -13.044 1.00 92.38 126 ALA A O 1
ATOM 995 N N . CYS A 1 127 ? 0.976 6.855 -11.593 1.00 90.44 127 CYS A N 1
ATOM 996 C CA . CYS A 1 127 ? 2.030 7.052 -12.575 1.00 90.44 127 CYS A CA 1
ATOM 997 C C . CYS A 1 127 ? 2.456 5.703 -13.157 1.00 90.44 127 CYS A C 1
ATOM 999 O O . CYS A 1 127 ? 2.772 4.797 -12.392 1.00 90.44 127 CYS A O 1
ATOM 1001 N N . TYR A 1 128 ? 2.488 5.583 -14.481 1.00 88.56 128 TYR A N 1
ATOM 1002 C CA . TYR A 1 128 ? 2.729 4.346 -15.216 1.00 88.56 128 TYR A CA 1
ATOM 1003 C C . TYR A 1 128 ? 3.915 4.454 -16.175 1.00 88.56 128 TYR A C 1
ATOM 1005 O O . TYR A 1 128 ? 3.984 5.372 -16.996 1.00 88.56 128 TYR A O 1
ATOM 1013 N N . ILE A 1 129 ? 4.808 3.470 -16.118 1.00 81.69 129 ILE A N 1
ATOM 1014 C CA . ILE A 1 129 ? 5.788 3.174 -17.165 1.00 81.69 129 ILE A CA 1
ATOM 1015 C C . ILE A 1 129 ? 5.381 1.830 -17.768 1.00 81.69 129 ILE A C 1
ATOM 1017 O O . ILE A 1 129 ? 5.392 0.814 -17.074 1.00 81.69 129 ILE A O 1
ATOM 1021 N N . GLY A 1 130 ? 4.990 1.846 -19.044 1.00 73.81 130 GLY A N 1
ATOM 1022 C CA . GLY A 1 130 ? 4.688 0.629 -19.798 1.00 73.81 130 GLY A CA 1
ATOM 1023 C C . GLY A 1 130 ? 5.932 -0.078 -20.306 1.00 73.81 130 GLY A C 1
ATOM 1024 O O . GLY A 1 130 ? 7.036 0.433 -20.104 1.00 73.81 130 GLY A O 1
ATOM 1025 N N . SER A 1 131 ? 5.720 -1.231 -20.962 1.00 62.62 131 SER A N 1
ATOM 1026 C CA . SER A 1 131 ? 6.807 -2.096 -21.438 1.00 62.62 131 SER A CA 1
ATOM 1027 C C . SER A 1 131 ? 7.897 -1.259 -22.101 1.00 62.62 131 SER A C 1
ATOM 1029 O O . SER A 1 131 ? 7.660 -0.520 -23.064 1.00 62.62 131 SER A O 1
ATOM 1031 N N . VAL A 1 132 ? 9.081 -1.311 -21.493 1.00 57.03 132 VAL A N 1
ATOM 1032 C CA . VAL A 1 132 ? 10.270 -0.644 -21.998 1.00 57.03 132 VAL A CA 1
ATOM 1033 C C . VAL A 1 132 ? 10.697 -1.432 -23.225 1.00 57.03 132 VAL A C 1
ATOM 1035 O O . VAL A 1 132 ? 11.458 -2.381 -23.103 1.00 57.03 132 VAL A O 1
ATOM 1038 N N . ASP A 1 133 ? 10.198 -1.055 -24.400 1.00 50.47 133 ASP A N 1
ATOM 1039 C CA . ASP A 1 133 ? 10.641 -1.651 -25.656 1.00 50.47 133 ASP A CA 1
ATOM 1040 C C . ASP A 1 133 ? 12.145 -1.369 -25.804 1.00 50.47 133 ASP A C 1
ATOM 1042 O O . ASP A 1 133 ? 12.608 -0.217 -25.824 1.00 50.47 133 ASP A O 1
ATOM 1046 N N . THR A 1 134 ? 12.945 -2.429 -25.798 1.00 44.94 134 THR A N 1
ATOM 1047 C CA . THR A 1 134 ? 14.391 -2.388 -25.519 1.00 44.94 134 THR A CA 1
ATOM 1048 C C . THR A 1 134 ? 15.199 -1.702 -26.619 1.00 44.94 134 THR A C 1
ATOM 1050 O O . THR A 1 134 ? 16.375 -1.372 -26.437 1.00 44.94 134 THR A O 1
ATOM 1053 N N . ALA A 1 135 ? 14.535 -1.368 -27.727 1.00 41.72 135 ALA A N 1
ATOM 1054 C CA . ALA A 1 135 ? 15.049 -0.559 -28.820 1.00 41.72 135 ALA A CA 1
ATOM 1055 C C . ALA A 1 135 ? 15.149 0.947 -28.496 1.00 41.72 135 ALA A C 1
ATOM 1057 O O . ALA A 1 135 ? 15.902 1.664 -29.160 1.00 41.72 135 ALA A O 1
ATOM 1058 N N . SER A 1 136 ? 14.445 1.456 -27.478 1.00 44.34 136 SER A N 1
ATOM 1059 C CA . SER A 1 136 ? 14.430 2.891 -27.183 1.00 44.34 136 SER A CA 1
ATOM 1060 C C . SER A 1 136 ? 14.319 3.189 -25.693 1.00 44.34 136 SER A C 1
ATOM 1062 O O . SER A 1 136 ? 13.215 3.397 -25.211 1.00 44.34 136 SER A O 1
ATOM 1064 N N . THR A 1 137 ? 15.435 3.257 -24.950 1.00 50.75 137 THR A N 1
ATOM 1065 C CA . THR A 1 137 ? 15.674 4.272 -23.887 1.00 50.75 137 THR A CA 1
ATOM 1066 C C . THR A 1 137 ? 16.909 3.981 -23.017 1.00 50.75 137 THR A C 1
ATOM 1068 O O . THR A 1 137 ? 17.295 2.845 -22.758 1.00 50.75 137 THR A O 1
ATOM 1071 N N . SER A 1 138 ? 17.498 5.052 -22.473 1.00 52.09 138 SER A N 1
ATOM 1072 C CA . SER A 1 138 ? 18.466 5.062 -21.355 1.00 52.09 138 SER A CA 1
ATOM 1073 C C . SER A 1 138 ? 17.968 4.369 -20.070 1.00 52.09 138 SER A C 1
ATOM 1075 O O . SER A 1 138 ? 18.766 4.085 -19.171 1.00 52.09 138 SER A O 1
ATOM 1077 N N . ILE A 1 139 ? 16.664 4.085 -19.998 1.00 50.03 139 ILE A N 1
ATOM 1078 C CA . ILE A 1 139 ? 15.951 3.403 -18.915 1.00 50.03 139 ILE A CA 1
ATOM 1079 C C . ILE A 1 139 ? 16.355 1.929 -18.867 1.00 50.03 139 ILE A C 1
ATOM 1081 O O . ILE A 1 139 ? 16.910 1.506 -17.858 1.00 50.03 139 ILE A O 1
ATOM 1085 N N . GLY A 1 140 ? 16.211 1.184 -19.971 1.00 51.50 140 GLY A N 1
ATOM 1086 C CA . GLY A 1 140 ? 16.605 -0.232 -20.039 1.00 51.50 140 GLY A CA 1
ATOM 1087 C C . GLY A 1 140 ? 18.075 -0.456 -19.666 1.00 51.50 140 GLY A C 1
ATOM 1088 O O . GLY A 1 140 ? 18.395 -1.349 -18.891 1.00 51.50 140 GLY A O 1
ATOM 1089 N N . LYS A 1 141 ? 18.974 0.439 -20.106 1.00 48.44 141 LYS A N 1
ATOM 1090 C CA . LYS A 1 141 ? 20.402 0.405 -19.725 1.00 48.44 141 LYS A CA 1
ATOM 1091 C C . LYS A 1 141 ? 20.645 0.692 -18.243 1.00 48.44 141 LYS A C 1
ATOM 1093 O O . LYS A 1 141 ? 21.565 0.132 -17.662 1.00 48.44 141 LYS A O 1
ATOM 1098 N N . SER A 1 142 ? 19.848 1.573 -17.638 1.00 50.78 142 SER A N 1
ATOM 1099 C CA . SER A 1 142 ? 19.956 1.891 -16.213 1.00 50.78 142 SER A CA 1
ATOM 1100 C C . SER A 1 142 ? 19.499 0.721 -15.352 1.00 50.78 142 SER A C 1
ATOM 1102 O O . SER A 1 142 ? 20.200 0.374 -14.407 1.00 50.78 142 SER A O 1
ATOM 1104 N N . PHE A 1 143 ? 18.386 0.094 -15.729 1.00 49.25 143 PHE A N 1
ATOM 1105 C CA . PHE A 1 143 ? 17.840 -1.087 -15.075 1.00 49.25 143 PHE A CA 1
ATOM 1106 C C . PHE A 1 143 ? 18.752 -2.318 -15.207 1.00 49.25 143 PHE A C 1
ATOM 1108 O O . PHE A 1 143 ? 19.030 -2.987 -14.218 1.00 49.25 143 PHE A O 1
ATOM 1115 N N . ALA A 1 144 ? 19.312 -2.558 -16.393 1.00 46.47 144 ALA A N 1
ATOM 1116 C CA . ALA A 1 144 ? 20.193 -3.697 -16.648 1.00 46.47 144 ALA A CA 1
ATOM 1117 C C . ALA A 1 144 ? 21.606 -3.569 -16.055 1.00 46.47 144 ALA A C 1
ATOM 1119 O O . ALA A 1 144 ? 22.289 -4.569 -15.880 1.00 46.47 144 ALA A O 1
ATOM 1120 N N . SER A 1 145 ? 22.067 -2.355 -15.732 1.00 48.09 145 SER A N 1
ATOM 1121 C CA . SER A 1 145 ? 23.398 -2.158 -15.131 1.00 48.09 145 SER A CA 1
ATOM 1122 C C . SER A 1 145 ? 23.472 -2.461 -13.629 1.00 48.09 145 SER A C 1
ATOM 1124 O O . SER A 1 145 ? 24.574 -2.581 -13.101 1.00 48.09 145 SER A O 1
ATOM 1126 N N . GLY A 1 146 ? 22.328 -2.534 -12.936 1.00 46.19 146 GLY A N 1
ATOM 1127 C CA . GLY A 1 146 ? 22.262 -2.676 -11.474 1.00 46.19 146 GLY A CA 1
ATOM 1128 C C . GLY A 1 146 ? 21.765 -4.032 -10.975 1.00 46.19 146 GLY A C 1
ATOM 1129 O O . GLY A 1 146 ? 21.761 -4.259 -9.770 1.00 46.19 146 GLY A O 1
ATOM 1130 N N . LEU A 1 147 ? 21.348 -4.918 -11.878 1.00 50.19 147 LEU A N 1
ATOM 1131 C CA . LEU A 1 147 ? 20.844 -6.252 -11.567 1.00 50.19 147 LEU A CA 1
ATOM 1132 C C . LEU A 1 147 ? 21.745 -7.300 -12.215 1.00 50.19 147 LEU A C 1
ATOM 1134 O O . LEU A 1 147 ? 22.160 -7.129 -13.356 1.00 50.19 147 LEU A O 1
ATOM 1138 N N . GLU A 1 148 ? 21.947 -8.444 -11.559 1.00 44.69 148 GLU A N 1
ATOM 1139 C CA . GLU A 1 148 ? 22.418 -9.681 -12.217 1.00 44.69 148 GLU A CA 1
ATOM 1140 C C . GLU A 1 148 ? 21.340 -10.286 -13.150 1.00 44.69 148 GLU A C 1
ATOM 1142 O O . GLU A 1 148 ? 21.323 -11.484 -13.423 1.00 44.69 148 GLU A O 1
ATOM 1147 N N . PHE A 1 149 ? 20.395 -9.469 -13.618 1.00 47.03 149 PHE A N 1
ATOM 1148 C CA . PHE A 1 149 ? 19.253 -9.862 -14.424 1.00 47.03 149 PHE A CA 1
ATOM 1149 C C . PHE A 1 149 ? 19.259 -9.069 -15.726 1.00 47.03 149 PHE A C 1
ATOM 1151 O O . PHE A 1 149 ? 19.388 -7.843 -15.727 1.00 47.03 149 PHE A O 1
ATOM 1158 N N . ASP A 1 150 ? 19.069 -9.771 -16.838 1.00 49.50 150 ASP A N 1
ATOM 1159 C CA . ASP A 1 150 ? 18.974 -9.161 -18.156 1.00 49.50 150 ASP A CA 1
ATOM 1160 C C . ASP A 1 150 ? 17.577 -8.549 -18.370 1.00 49.50 150 ASP A C 1
ATOM 1162 O O . ASP A 1 150 ? 16.722 -9.067 -19.092 1.00 49.50 150 ASP A O 1
ATOM 1166 N N . LEU A 1 151 ? 17.327 -7.422 -17.691 1.00 51.31 151 LEU A N 1
ATOM 1167 C CA . LEU A 1 151 ? 16.097 -6.635 -17.833 1.00 51.31 151 LEU A CA 1
ATOM 1168 C C . LEU A 1 151 ? 15.940 -6.035 -19.242 1.00 51.31 151 LEU A C 1
ATOM 1170 O O . LEU A 1 151 ? 14.873 -5.515 -19.553 1.00 51.31 151 LEU A O 1
ATOM 1174 N N . LEU A 1 152 ? 16.961 -6.120 -20.110 1.00 47.62 152 LEU A N 1
ATOM 1175 C CA . LEU A 1 152 ? 16.872 -5.704 -21.516 1.00 47.62 152 LEU A CA 1
ATOM 1176 C C . LEU A 1 152 ? 16.056 -6.675 -22.379 1.00 47.62 152 LEU A C 1
ATOM 1178 O O . LEU A 1 152 ? 15.939 -6.454 -23.579 1.00 47.62 152 LEU A O 1
ATOM 1182 N N . HIS A 1 153 ? 15.513 -7.749 -21.810 1.00 54.12 153 HIS A N 1
ATOM 1183 C CA . HIS A 1 153 ? 14.688 -8.707 -22.547 1.00 54.12 153 HIS A CA 1
ATOM 1184 C C . HIS A 1 153 ? 13.368 -9.037 -21.838 1.00 54.12 153 HIS A C 1
ATOM 1186 O O . HIS A 1 153 ? 12.703 -9.996 -22.218 1.00 54.12 153 HIS A O 1
ATOM 1192 N N . SER A 1 154 ? 12.995 -8.284 -20.798 1.00 57.00 154 SER A N 1
ATOM 1193 C CA . SER A 1 154 ? 11.760 -8.519 -20.041 1.00 57.00 154 SER A CA 1
ATOM 1194 C C . SER A 1 154 ? 10.758 -7.392 -20.236 1.00 57.00 154 SER A C 1
ATOM 1196 O O . SER A 1 154 ? 11.130 -6.219 -20.235 1.00 57.00 154 SER A O 1
ATOM 1198 N N . ASP A 1 155 ? 9.481 -7.753 -20.342 1.00 66.75 155 ASP A N 1
ATOM 1199 C CA . ASP A 1 155 ? 8.382 -6.793 -20.342 1.00 66.75 155 ASP A CA 1
ATOM 1200 C C . ASP A 1 155 ? 8.177 -6.295 -18.909 1.00 66.75 155 ASP A C 1
ATOM 1202 O O . ASP A 1 155 ? 7.611 -6.992 -18.062 1.00 66.75 155 ASP A O 1
ATOM 1206 N N . ILE A 1 156 ? 8.687 -5.092 -18.630 1.00 72.56 156 ILE A N 1
ATOM 1207 C CA . ILE A 1 156 ? 8.550 -4.439 -17.326 1.00 72.56 156 ILE A CA 1
ATOM 1208 C C . ILE A 1 156 ? 7.430 -3.419 -17.397 1.00 72.56 156 ILE A C 1
ATOM 1210 O O . ILE A 1 156 ? 7.483 -2.482 -18.194 1.00 72.56 156 ILE A O 1
ATOM 1214 N N . GLN A 1 157 ? 6.466 -3.551 -16.498 1.00 81.88 157 GLN A N 1
ATOM 1215 C CA . GLN A 1 157 ? 5.488 -2.506 -16.238 1.00 81.88 157 GLN A CA 1
ATOM 1216 C C . GLN A 1 157 ? 5.636 -2.016 -14.804 1.00 81.88 157 GLN A C 1
ATOM 1218 O O . GLN A 1 157 ? 5.879 -2.808 -13.893 1.00 81.88 157 GLN A O 1
ATOM 1223 N N . LEU A 1 158 ? 5.491 -0.710 -14.599 1.00 83.31 158 LEU A N 1
ATOM 1224 C CA . LEU A 1 158 ? 5.573 -0.102 -13.280 1.00 83.31 158 LEU A CA 1
ATOM 1225 C C . LEU A 1 158 ? 4.419 0.868 -13.070 1.00 83.31 158 LEU A C 1
ATOM 1227 O O . LEU A 1 158 ? 4.220 1.771 -13.878 1.00 83.31 158 LEU A O 1
ATOM 1231 N N . TYR A 1 159 ? 3.736 0.736 -11.940 1.00 89.25 159 TYR A N 1
ATOM 1232 C CA . TYR A 1 159 ? 2.765 1.700 -11.443 1.00 89.25 159 TYR A CA 1
ATOM 1233 C C . TYR A 1 159 ? 3.225 2.248 -10.097 1.00 89.25 159 TYR A C 1
ATOM 1235 O O . TYR A 1 159 ?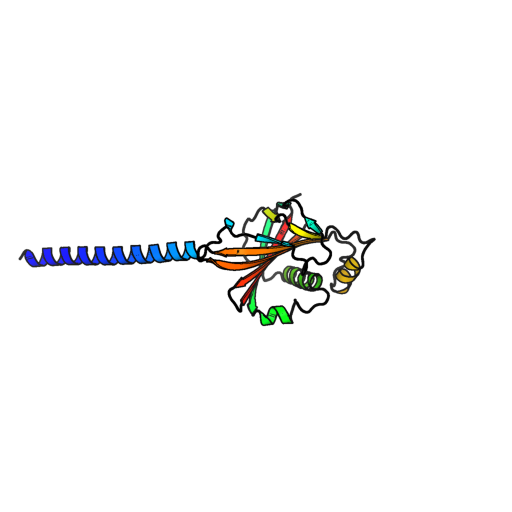 3.703 1.491 -9.257 1.00 89.25 159 TYR A O 1
ATOM 1243 N N . ALA A 1 160 ? 3.062 3.547 -9.861 1.00 90.88 160 ALA A N 1
ATOM 1244 C CA . ALA A 1 160 ? 3.321 4.137 -8.554 1.00 90.88 160 ALA A CA 1
ATOM 1245 C C . ALA A 1 160 ? 2.393 5.317 -8.253 1.00 90.88 160 ALA A C 1
ATOM 1247 O O . ALA A 1 160 ? 2.198 6.210 -9.084 1.00 90.88 160 ALA A O 1
ATOM 1248 N N . TRP A 1 161 ? 1.860 5.365 -7.036 1.00 94.19 161 TRP A N 1
ATOM 1249 C CA . TRP A 1 161 ? 1.025 6.471 -6.572 1.00 94.19 161 TRP A CA 1
ATOM 1250 C C . TRP A 1 161 ? 1.174 6.709 -5.075 1.00 94.19 161 TRP A C 1
ATOM 1252 O O . TRP A 1 161 ? 1.623 5.852 -4.315 1.00 94.19 161 TRP A O 1
ATOM 1262 N N . ASN A 1 162 ? 0.791 7.907 -4.654 1.00 92.19 162 ASN A N 1
ATOM 1263 C CA . ASN A 1 162 ? 0.632 8.258 -3.255 1.00 92.19 162 ASN A CA 1
ATOM 1264 C C . ASN A 1 162 ? -0.854 8.305 -2.932 1.00 92.19 162 ASN A C 1
ATOM 1266 O O . ASN A 1 162 ? -1.652 8.810 -3.720 1.00 92.19 162 ASN A O 1
ATOM 1270 N N . THR A 1 163 ? -1.212 7.836 -1.745 1.00 93.00 163 THR A N 1
ATOM 1271 C CA . THR A 1 163 ? -2.544 8.014 -1.180 1.00 93.00 163 THR A CA 1
ATOM 1272 C C . THR A 1 163 ? -2.416 8.786 0.116 1.00 93.00 163 THR A C 1
ATOM 1274 O O . THR A 1 163 ? -1.748 8.336 1.042 1.00 93.00 163 THR A O 1
ATOM 1277 N N . VAL A 1 164 ? -3.073 9.936 0.199 1.00 91.31 164 VAL A N 1
ATOM 1278 C CA . VAL A 1 164 ? -3.207 10.711 1.434 1.00 91.31 164 VAL A CA 1
ATOM 1279 C C . VAL A 1 164 ? -4.639 10.569 1.922 1.00 91.31 164 VAL A C 1
ATOM 1281 O O . VAL A 1 164 ? -5.576 10.669 1.137 1.00 91.31 164 VAL A O 1
ATOM 1284 N N . TYR A 1 165 ? -4.823 10.328 3.214 1.00 91.62 165 TYR A N 1
ATOM 1285 C CA . TYR A 1 165 ? -6.140 10.135 3.810 1.00 91.62 165 TYR A CA 1
ATOM 1286 C C . TYR A 1 165 ? -6.186 10.673 5.237 1.00 91.62 165 TYR A C 1
ATOM 1288 O O . TYR A 1 165 ? -5.169 10.987 5.855 1.00 91.62 165 TYR A O 1
ATOM 1296 N N . LYS A 1 166 ? -7.394 10.767 5.784 1.00 91.19 166 LYS A N 1
ATOM 1297 C CA . LYS A 1 166 ? -7.647 10.999 7.203 1.00 91.19 166 LYS A CA 1
ATOM 1298 C C . LYS A 1 166 ? -8.345 9.789 7.800 1.00 91.19 166 LYS A C 1
ATOM 1300 O O . LYS A 1 166 ? -9.182 9.148 7.170 1.00 91.19 166 LYS A O 1
ATOM 1305 N N . LEU A 1 167 ? -8.024 9.488 9.047 1.00 91.25 167 LEU A N 1
ATOM 1306 C CA . LEU A 1 167 ? -8.817 8.579 9.865 1.00 91.25 167 LEU A CA 1
ATOM 1307 C C . LEU A 1 167 ? -10.093 9.294 10.332 1.00 91.25 167 LEU A C 1
ATOM 1309 O O . LEU A 1 167 ? -10.150 10.525 10.339 1.00 91.25 167 LEU A O 1
ATOM 1313 N N . ASN A 1 168 ? -11.098 8.554 10.799 1.00 90.25 168 ASN A N 1
ATOM 1314 C CA . ASN A 1 168 ? -12.299 9.157 11.401 1.00 90.25 168 ASN A CA 1
ATOM 1315 C C . ASN A 1 168 ? -11.983 10.017 12.638 1.00 90.25 168 ASN A C 1
ATOM 1317 O O . ASN A 1 168 ? -12.748 10.911 12.985 1.00 90.25 168 ASN A O 1
ATOM 1321 N N . SER A 1 169 ? -10.840 9.784 13.288 1.00 89.06 169 SER A N 1
ATOM 1322 C CA . SER A 1 169 ? -10.297 10.660 14.336 1.00 89.06 169 SER A CA 1
ATOM 1323 C C . SER A 1 169 ? -9.766 12.011 13.831 1.00 89.06 169 SER A C 1
ATOM 1325 O O . SER A 1 169 ? -9.395 12.855 14.642 1.00 89.06 169 SER A O 1
ATOM 1327 N N . GLY A 1 170 ? -9.672 12.217 12.515 1.00 87.00 170 GLY A N 1
ATOM 1328 C CA . GLY A 1 170 ? -9.105 13.409 11.879 1.00 87.00 170 GLY A CA 1
ATOM 1329 C C . GLY A 1 170 ? -7.586 13.372 11.685 1.00 87.00 170 GLY A C 1
ATOM 1330 O O . GLY A 1 170 ? -7.049 14.237 10.992 1.00 87.00 170 GLY A O 1
ATOM 1331 N N . LYS A 1 171 ? -6.886 12.376 12.249 1.00 86.62 171 LYS A N 1
ATOM 1332 C CA . LYS A 1 171 ? -5.443 12.180 12.038 1.00 86.62 171 LYS A CA 1
ATOM 1333 C C . LYS A 1 171 ? -5.154 11.882 10.566 1.00 86.62 171 LYS A C 1
ATOM 1335 O O . LYS A 1 171 ? -5.831 11.045 9.974 1.00 86.62 171 LYS A O 1
ATOM 1340 N N . GLY A 1 172 ? -4.160 12.563 10.000 1.00 85.69 172 GLY A N 1
ATOM 1341 C CA . GLY A 1 172 ? -3.688 12.309 8.640 1.00 85.69 172 GLY A CA 1
ATOM 1342 C C . GLY A 1 172 ? -2.834 11.045 8.554 1.00 85.69 172 GLY A C 1
ATOM 1343 O O . GLY A 1 172 ? -2.151 10.692 9.515 1.00 85.69 172 GLY A O 1
ATOM 1344 N N . GLY A 1 173 ? -2.878 10.394 7.400 1.00 85.69 173 GLY A N 1
ATOM 1345 C CA . GLY A 1 173 ? -2.016 9.285 7.017 1.00 85.69 173 GLY A CA 1
ATOM 1346 C C . GLY A 1 173 ? -1.630 9.399 5.547 1.00 85.69 173 GLY A C 1
ATOM 1347 O O . GLY A 1 173 ? -2.321 10.052 4.757 1.00 85.69 173 GLY A O 1
ATOM 1348 N N . SER A 1 174 ? -0.512 8.777 5.192 1.00 87.81 174 SER A N 1
ATOM 1349 C CA . SER A 1 174 ? -0.052 8.684 3.814 1.00 87.81 174 SER A CA 1
ATOM 1350 C C . SER A 1 174 ? 0.578 7.328 3.559 1.00 87.81 174 SER A C 1
ATOM 1352 O O . SER A 1 174 ? 1.415 6.870 4.339 1.00 87.81 174 SER A O 1
ATOM 1354 N N . ASP A 1 175 ? 0.200 6.742 2.435 1.00 89.62 175 ASP A N 1
ATOM 1355 C CA . ASP A 1 175 ? 0.744 5.494 1.933 1.00 89.62 175 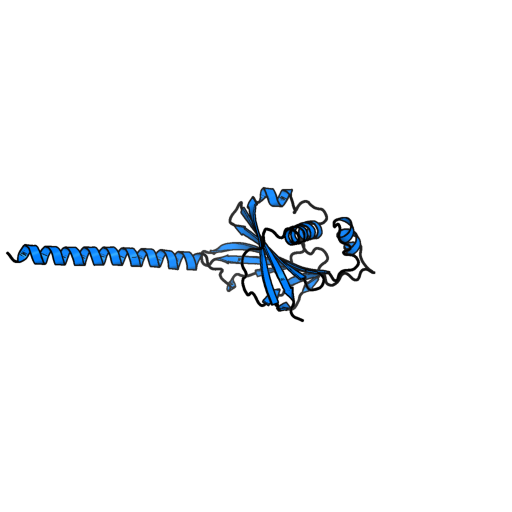ASP A CA 1
ATOM 1356 C C . ASP A 1 175 ? 1.314 5.733 0.529 1.00 89.62 175 ASP A C 1
ATOM 1358 O O . ASP A 1 175 ? 0.739 6.476 -0.272 1.00 89.62 175 ASP A O 1
ATOM 1362 N N . ILE A 1 176 ? 2.423 5.075 0.218 1.00 88.69 176 ILE A N 1
ATOM 1363 C CA . ILE A 1 176 ? 2.992 4.993 -1.124 1.00 88.69 176 ILE A CA 1
ATOM 1364 C C . ILE A 1 176 ? 2.774 3.571 -1.621 1.00 88.69 176 ILE A C 1
ATOM 1366 O O . ILE A 1 176 ? 3.068 2.611 -0.912 1.00 88.69 176 ILE A O 1
ATOM 1370 N N . TYR A 1 177 ? 2.272 3.446 -2.839 1.00 89.94 177 TYR A N 1
ATOM 1371 C CA . TYR A 1 177 ? 1.986 2.170 -3.476 1.00 89.94 177 TYR A CA 1
ATOM 1372 C C . TYR A 1 177 ? 2.779 2.054 -4.759 1.00 89.94 177 TYR A C 1
ATOM 1374 O O . TYR A 1 177 ? 2.893 3.026 -5.512 1.00 89.94 177 TYR A O 1
ATOM 1382 N N . ILE A 1 178 ? 3.342 0.873 -4.987 1.00 87.38 178 ILE A N 1
ATOM 1383 C CA . ILE A 1 178 ? 4.215 0.596 -6.119 1.00 87.38 178 ILE A CA 1
ATOM 1384 C C . ILE A 1 178 ? 3.906 -0.809 -6.612 1.00 87.38 178 ILE A C 1
ATOM 1386 O O . ILE A 1 178 ? 3.871 -1.743 -5.822 1.00 87.38 178 ILE A O 1
ATOM 1390 N N . ILE A 1 179 ? 3.668 -0.973 -7.906 1.00 87.81 179 ILE A N 1
ATOM 1391 C CA . ILE A 1 179 ? 3.429 -2.276 -8.523 1.00 87.81 179 ILE A CA 1
ATOM 1392 C C . ILE A 1 179 ? 4.405 -2.439 -9.661 1.00 87.81 179 ILE A C 1
ATOM 1394 O O . ILE A 1 179 ? 4.478 -1.584 -10.537 1.00 87.81 179 ILE A O 1
ATOM 1398 N N . MET A 1 180 ? 5.110 -3.556 -9.656 1.00 83.12 180 MET A N 1
ATOM 1399 C CA . MET A 1 180 ? 5.976 -3.984 -10.734 1.00 83.12 180 MET A CA 1
ATOM 1400 C C . MET A 1 180 ? 5.421 -5.262 -11.343 1.00 83.12 180 MET A C 1
ATOM 1402 O O . MET A 1 180 ? 5.103 -6.194 -10.610 1.00 83.12 180 MET A O 1
ATOM 1406 N N . ILE A 1 181 ? 5.330 -5.313 -12.666 1.00 81.31 181 ILE A N 1
ATOM 1407 C CA . ILE A 1 181 ? 4.958 -6.517 -13.409 1.00 81.31 181 ILE A CA 1
ATOM 1408 C C . ILE A 1 181 ? 6.170 -6.939 -14.236 1.00 81.31 181 ILE A C 1
ATOM 1410 O O . ILE A 1 181 ? 6.686 -6.130 -15.008 1.00 81.31 181 ILE A O 1
ATOM 1414 N N . LEU A 1 182 ? 6.635 -8.176 -14.044 1.00 74.56 182 LEU A N 1
ATOM 1415 C CA . LEU A 1 182 ? 7.792 -8.773 -14.717 1.00 74.56 182 LEU A CA 1
ATOM 1416 C C . LEU A 1 182 ? 7.411 -10.134 -15.296 1.00 74.56 182 LEU A C 1
ATOM 1418 O O . LEU A 1 182 ? 7.303 -11.102 -14.541 1.00 74.56 182 LEU A O 1
ATOM 1422 N N . ASN A 1 183 ? 7.250 -10.232 -16.620 1.00 67.94 183 ASN A N 1
ATOM 1423 C CA . ASN A 1 183 ? 6.937 -11.497 -17.302 1.00 67.94 183 ASN A CA 1
ATOM 1424 C C . ASN A 1 183 ? 5.828 -12.293 -16.562 1.00 67.94 183 ASN A C 1
ATOM 1426 O O . ASN A 1 183 ? 6.042 -13.454 -16.226 1.00 67.94 183 ASN A O 1
ATOM 1430 N N . GLU A 1 184 ? 4.697 -11.636 -16.245 1.00 67.56 184 GLU A N 1
ATOM 1431 C CA . GLU A 1 184 ? 3.506 -12.168 -15.523 1.00 67.56 184 GLU A CA 1
ATOM 1432 C C . GLU A 1 184 ? 3.606 -12.247 -13.985 1.00 67.56 184 GLU A C 1
ATOM 1434 O O . GLU A 1 184 ? 2.625 -12.538 -13.298 1.00 67.56 184 GLU A O 1
ATOM 1439 N N . ASN A 1 185 ? 4.769 -11.932 -13.416 1.00 73.06 185 ASN A N 1
ATOM 1440 C CA . ASN A 1 185 ? 4.944 -11.837 -11.971 1.00 73.06 185 ASN A CA 1
ATOM 1441 C C . ASN A 1 185 ? 4.609 -10.438 -11.483 1.00 73.06 185 ASN A C 1
ATOM 1443 O O . ASN A 1 185 ? 5.189 -9.463 -11.959 1.00 73.06 185 ASN A O 1
ATOM 1447 N N . ILE A 1 186 ? 3.745 -10.344 -10.482 1.00 78.69 186 ILE A N 1
ATOM 1448 C CA . ILE A 1 186 ? 3.335 -9.078 -9.889 1.00 78.69 186 ILE A CA 1
ATOM 1449 C C . ILE A 1 186 ? 4.024 -8.925 -8.550 1.00 78.69 186 ILE A C 1
ATOM 1451 O O . ILE A 1 186 ? 3.920 -9.774 -7.673 1.00 78.69 186 ILE A O 1
ATOM 1455 N N . ILE A 1 187 ? 4.716 -7.810 -8.378 1.00 79.25 187 ILE A N 1
ATOM 1456 C CA . ILE A 1 187 ? 5.326 -7.434 -7.117 1.00 79.25 187 ILE A CA 1
ATOM 1457 C C . ILE A 1 187 ? 4.687 -6.133 -6.670 1.00 79.25 187 ILE A C 1
ATOM 1459 O O . ILE A 1 187 ? 4.851 -5.089 -7.297 1.00 79.25 187 ILE A O 1
ATOM 1463 N N . TYR A 1 188 ? 3.941 -6.205 -5.583 1.00 82.81 188 TYR A N 1
ATOM 1464 C CA . TYR A 1 188 ? 3.242 -5.082 -4.993 1.00 82.81 188 TYR A CA 1
ATOM 1465 C C . TYR A 1 188 ? 3.992 -4.636 -3.740 1.00 82.81 188 TYR A C 1
ATOM 1467 O O . TYR A 1 188 ? 4.234 -5.423 -2.832 1.00 82.81 188 TYR A O 1
ATOM 1475 N N . GLY A 1 189 ? 4.363 -3.367 -3.688 1.00 82.56 189 GLY A N 1
ATOM 1476 C CA . GLY A 1 189 ? 4.979 -2.710 -2.549 1.00 82.56 189 GLY A CA 1
ATOM 1477 C C . GLY A 1 189 ? 4.028 -1.681 -1.952 1.00 82.56 189 GLY A C 1
ATOM 1478 O O . GLY A 1 189 ? 3.473 -0.846 -2.670 1.00 82.56 189 GLY A O 1
ATOM 1479 N N . LYS A 1 190 ? 3.878 -1.704 -0.629 1.00 85.56 190 LYS A N 1
ATOM 1480 C CA . LYS A 1 190 ? 3.178 -0.668 0.129 1.00 85.56 190 LYS A CA 1
ATOM 1481 C C . LYS A 1 190 ? 4.106 -0.117 1.195 1.00 85.56 190 LYS A C 1
ATOM 1483 O O . LYS A 1 190 ? 4.591 -0.862 2.035 1.00 85.56 190 LYS A O 1
ATOM 1488 N N . ILE A 1 191 ? 4.322 1.191 1.176 1.00 83.12 191 ILE A N 1
ATOM 1489 C CA . ILE A 1 191 ? 5.087 1.900 2.198 1.00 83.12 191 ILE A CA 1
ATOM 1490 C C . ILE A 1 191 ? 4.111 2.777 2.970 1.00 83.12 191 ILE A C 1
ATOM 1492 O O . ILE A 1 191 ? 3.493 3.674 2.400 1.00 83.12 191 ILE A O 1
ATOM 1496 N N . GLN A 1 192 ? 3.959 2.527 4.263 1.00 83.00 192 GLN A N 1
ATOM 1497 C CA . GLN A 1 192 ? 3.056 3.270 5.136 1.00 83.00 192 GLN A CA 1
ATOM 1498 C C . GLN A 1 192 ? 3.832 4.066 6.167 1.00 83.00 192 GLN A C 1
ATOM 1500 O O . GLN A 1 192 ? 4.774 3.557 6.769 1.00 83.00 192 GLN A O 1
ATOM 1505 N N . GLN A 1 193 ? 3.398 5.292 6.444 1.00 75.12 193 GLN A N 1
ATOM 1506 C CA . GLN A 1 193 ? 3.932 6.051 7.566 1.00 75.12 193 GLN A CA 1
ATOM 1507 C C . GLN A 1 193 ? 3.163 5.727 8.860 1.00 75.12 193 GLN A C 1
ATOM 1509 O O . GLN A 1 193 ? 2.000 6.096 9.029 1.00 75.12 193 GLN A O 1
ATOM 1514 N N . LEU A 1 194 ? 3.833 5.075 9.814 1.00 72.62 194 LEU A N 1
ATOM 1515 C CA . LEU A 1 194 ? 3.300 4.744 11.137 1.00 72.62 194 LEU A CA 1
ATOM 1516 C C . LEU A 1 194 ? 3.675 5.837 12.151 1.00 72.62 194 LEU A C 1
ATOM 1518 O O . LEU A 1 194 ? 4.607 5.718 12.950 1.00 72.62 194 LEU A O 1
ATOM 1522 N N . GLY A 1 195 ? 2.923 6.936 12.130 1.00 66.81 195 GLY A N 1
ATOM 1523 C CA . GLY A 1 195 ? 3.191 8.099 12.981 1.00 66.81 195 GLY A CA 1
ATOM 1524 C C . GLY A 1 195 ? 4.413 8.901 12.520 1.00 66.81 195 GLY A C 1
ATOM 1525 O O . GLY A 1 195 ? 4.759 8.914 11.346 1.00 66.81 195 GLY A O 1
ATOM 1526 N N . ASN A 1 196 ? 5.075 9.626 13.422 1.00 66.00 196 ASN A N 1
ATOM 1527 C CA . ASN A 1 196 ? 6.060 10.632 12.994 1.00 66.00 196 ASN A CA 1
ATOM 1528 C C . ASN A 1 196 ? 7.451 10.071 12.659 1.00 66.00 196 ASN A C 1
ATOM 1530 O O . ASN A 1 196 ? 8.242 10.771 12.037 1.00 66.00 196 ASN A O 1
ATOM 1534 N N . THR A 1 197 ? 7.779 8.856 13.101 1.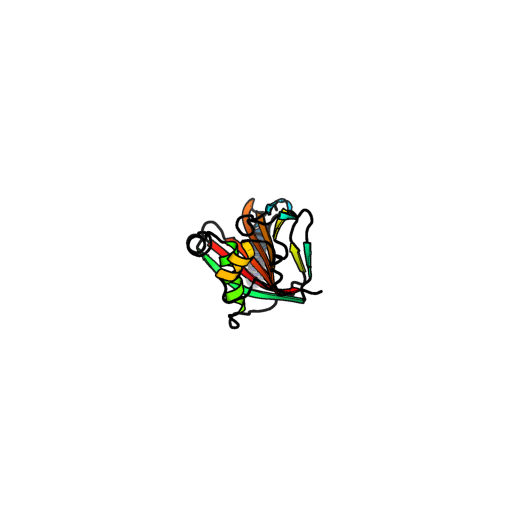00 63.94 197 THR A N 1
ATOM 1535 C CA . THR A 1 197 ? 9.168 8.355 13.081 1.00 63.94 197 THR A CA 1
ATOM 1536 C C . THR A 1 197 ? 9.325 6.940 12.546 1.00 63.94 197 THR A C 1
ATOM 1538 O O . THR A 1 197 ? 10.459 6.475 12.418 1.00 63.94 197 THR A O 1
ATOM 1541 N N . LYS A 1 198 ? 8.224 6.260 12.217 1.00 68.50 198 LYS A N 1
ATOM 1542 C CA . LYS A 1 198 ? 8.252 4.893 11.704 1.00 68.50 198 LYS A CA 1
ATOM 1543 C C . LYS A 1 198 ? 7.603 4.824 10.336 1.00 68.50 198 LYS A C 1
ATOM 1545 O O . LYS A 1 198 ? 6.604 5.495 10.081 1.00 68.50 198 LYS A O 1
ATOM 1550 N N . MET A 1 199 ? 8.168 3.983 9.489 1.00 70.19 199 MET A N 1
ATOM 1551 C CA . MET A 1 199 ? 7.558 3.550 8.246 1.00 70.19 199 MET A CA 1
ATOM 1552 C C . MET A 1 199 ? 7.515 2.031 8.223 1.00 70.19 199 MET A C 1
ATOM 1554 O O . MET A 1 199 ? 8.349 1.374 8.836 1.00 70.19 199 MET A O 1
ATOM 1558 N N . GLN A 1 200 ? 6.535 1.488 7.528 1.00 75.75 200 GLN A N 1
ATOM 1559 C CA . GLN A 1 200 ? 6.337 0.060 7.351 1.00 75.75 200 GLN A CA 1
ATOM 1560 C C . GLN A 1 200 ? 6.345 -0.223 5.861 1.00 75.75 200 GLN A C 1
ATOM 1562 O O . GLN A 1 200 ? 5.686 0.495 5.108 1.00 75.75 200 GLN A O 1
ATOM 1567 N N . MET A 1 201 ? 7.111 -1.222 5.438 1.00 72.81 201 MET A N 1
ATOM 1568 C CA . MET A 1 201 ? 7.146 -1.668 4.054 1.00 72.81 201 MET A CA 1
ATOM 1569 C C . MET A 1 201 ? 6.640 -3.102 3.974 1.00 72.81 201 MET A C 1
ATOM 1571 O O . MET A 1 201 ? 7.252 -4.013 4.533 1.00 72.81 201 MET A O 1
ATOM 1575 N N . ASP A 1 202 ? 5.556 -3.271 3.230 1.00 73.94 202 ASP A N 1
ATOM 1576 C CA . ASP A 1 202 ? 5.005 -4.566 2.865 1.00 73.94 202 ASP A CA 1
ATOM 1577 C C . ASP A 1 202 ? 5.355 -4.849 1.405 1.00 73.94 202 ASP A C 1
ATOM 1579 O O . ASP A 1 202 ? 5.142 -3.992 0.539 1.00 73.94 202 ASP A O 1
ATOM 1583 N N . ILE A 1 203 ? 5.869 -6.046 1.119 1.00 72.69 203 ILE A N 1
ATOM 1584 C CA . ILE A 1 203 ? 6.044 -6.538 -0.251 1.00 72.69 203 ILE A CA 1
ATOM 1585 C C . ILE A 1 203 ? 5.250 -7.824 -0.413 1.00 72.69 203 ILE A C 1
ATOM 1587 O O . ILE A 1 203 ? 5.421 -8.805 0.313 1.00 72.69 203 ILE A O 1
ATOM 1591 N N . LEU A 1 204 ? 4.381 -7.794 -1.408 1.00 73.31 204 LEU A N 1
ATOM 1592 C CA . LEU A 1 204 ? 3.474 -8.849 -1.797 1.00 73.31 204 LEU A CA 1
ATOM 1593 C C . LEU A 1 204 ? 3.856 -9.328 -3.202 1.00 73.31 204 LEU A C 1
ATOM 1595 O O . LEU A 1 204 ? 4.232 -8.530 -4.058 1.00 73.31 204 LEU A O 1
ATOM 1599 N N . TYR A 1 205 ? 3.753 -10.629 -3.441 1.00 73.56 205 TYR A N 1
ATOM 1600 C CA . TYR A 1 205 ? 4.033 -11.272 -4.720 1.00 73.56 205 TYR A CA 1
ATOM 1601 C C . TYR A 1 205 ? 2.800 -12.006 -5.220 1.00 73.56 205 TYR A C 1
ATOM 1603 O O . TYR A 1 205 ? 2.252 -12.846 -4.506 1.00 73.56 205 TYR A O 1
ATOM 1611 N N . GLY A 1 206 ? 2.383 -11.716 -6.442 1.00 69.75 206 GLY A N 1
ATOM 1612 C CA . GLY A 1 206 ? 1.259 -12.363 -7.086 1.00 69.75 206 GLY A CA 1
ATOM 1613 C C . GLY A 1 206 ? 1.581 -12.836 -8.491 1.00 69.75 206 GLY A C 1
ATOM 1614 O O . GLY A 1 206 ? 2.614 -12.495 -9.066 1.00 69.75 206 GLY A O 1
ATOM 1615 N N . VAL A 1 207 ? 0.669 -13.636 -9.024 1.00 67.06 207 VAL A N 1
ATOM 1616 C CA . VAL A 1 207 ? 0.702 -14.147 -10.397 1.00 67.06 207 VAL A CA 1
ATOM 1617 C C . VAL A 1 207 ? -0.564 -13.654 -11.088 1.00 67.06 207 VAL A C 1
ATOM 1619 O O . VAL A 1 207 ? -1.655 -13.804 -10.534 1.00 67.06 207 VAL A O 1
ATOM 1622 N N . GLU A 1 208 ? -0.408 -13.009 -12.241 1.00 68.81 208 GLU A N 1
ATOM 1623 C CA . GLU A 1 208 ? -1.518 -12.455 -13.026 1.00 68.81 208 GLU A CA 1
ATOM 1624 C C . GLU A 1 208 ? -2.352 -13.566 -13.686 1.00 68.81 208 GLU A C 1
ATOM 1626 O O . GLU A 1 208 ? -1.792 -14.531 -14.209 1.00 68.81 208 GLU A O 1
ATOM 1631 N N . ILE A 1 209 ? -3.684 -13.427 -13.700 1.00 64.50 209 ILE A N 1
ATOM 1632 C CA . ILE A 1 209 ? -4.565 -14.273 -14.526 1.00 64.50 209 ILE A CA 1
ATOM 1633 C C . ILE A 1 209 ? -4.705 -13.612 -15.901 1.00 64.50 209 ILE A C 1
ATOM 1635 O O . ILE A 1 209 ? -5.099 -12.451 -15.986 1.00 64.50 209 ILE A O 1
ATOM 1639 N N . LYS A 1 210 ? -4.399 -14.355 -16.969 1.00 60.59 210 LYS A N 1
ATOM 1640 C CA . LYS A 1 210 ? -4.601 -13.924 -18.362 1.00 60.59 210 LYS A CA 1
ATOM 1641 C C . LYS A 1 210 ? -5.989 -14.252 -18.898 1.00 60.59 210 LYS A C 1
ATOM 1643 O O . LYS A 1 210 ? -6.482 -15.365 -18.606 1.00 60.59 210 LYS A O 1
#

Sequence (210 aa):
MNDGLNSKKVLLIIVFAITFSIAVVLFLIVVIFNYMNKVNRDSISVTPNKFFCPLGKEIDTPVVIELESLNEVFHQDYGVGDMVVGSFISDKPTLDLANTMYGILQNSERKNEVKEIKQIEIPQNACYIGSVDTASTSIGKSFASGLEFDLLHSDIQLYAWNTVYKLNSGKGGSDIYIIMILNENIIYGKIQQLGNTKMQMDILYGVEIK

Organism: NCBI:txid130788

Secondary structure (DSSP, 8-state):
--HHHHHHHHHHHHHHHHHHHHHHHHHHHHHHHHHHTSEEEEEEEEEE-TTTSTTPEEPSS-EEEEEEEEEEEEEEEEEHHHHHHHHSS-S-HHHHHHHHHHHHHH-GGG-PPPB---EEEEPTT-EEE----TTS-HHHHHHHTSSSS-GGGS-EEEEEEEEEEEETTS-EEEEEEEEEEETTEEEEEEEEEETTTEEEEEEEEEEE--

Radius of gyration: 24.83 Å; chains: 1; bounding box: 58×32×89 Å

Foldseek 3Di:
DPPVVVVVVVVVVVVVVVVVVVVVVVVVVVVVVVQQQAFDPVFKDKAEDCQLQVPFDFAQAKDKFFFPFKWWLDKDKDWPVVCCVQQRPDPNSNQSVVVVLVVSVVPVPRTDDTDRPGMDIGHGNKTKDWFPQLVDDPVQVVNCVRDPDNSSPWGKMKTKMKIWTAGNNRDIWIKIWMWIATNQKIWIWIWTDPPDTMIMIIIMITGTDD

pLDDT: mean 73.6, std 16.29, range [41.72, 96.19]